Protein AF-A0A954HNU4-F1 (afdb_monomer_lite)

Structure (mmCIF, N/CA/C/O backbone):
data_AF-A0A954HNU4-F1
#
_entry.id   AF-A0A954HNU4-F1
#
loop_
_atom_site.group_PDB
_atom_site.id
_atom_site.type_symbol
_atom_site.label_atom_id
_atom_site.label_alt_id
_atom_site.label_comp_id
_atom_site.label_asym_id
_atom_site.label_entity_id
_atom_site.label_seq_id
_atom_site.pdbx_PDB_ins_code
_atom_site.Cartn_x
_atom_site.Cartn_y
_atom_site.Cartn_z
_atom_site.occupancy
_atom_site.B_iso_or_equiv
_atom_site.auth_seq_id
_atom_site.auth_comp_id
_atom_site.auth_asym_id
_atom_site.auth_atom_id
_atom_site.pdbx_PDB_model_num
ATOM 1 N N . LEU A 1 1 ? -5.594 -6.815 7.284 1.00 45.50 1 LEU A N 1
ATOM 2 C CA . LEU A 1 1 ? -6.817 -6.068 6.927 1.00 45.50 1 LEU A CA 1
ATOM 3 C C . LEU A 1 1 ? -6.499 -5.261 5.668 1.00 45.50 1 LEU A C 1
ATOM 5 O O . LEU A 1 1 ? -5.674 -4.364 5.754 1.00 45.50 1 LEU A O 1
ATOM 9 N N . CYS A 1 2 ? -7.002 -5.641 4.490 1.00 46.31 2 CYS A N 1
ATOM 10 C CA . CYS A 1 2 ? -6.847 -4.802 3.296 1.00 46.31 2 CYS A CA 1
ATOM 11 C C . CYS A 1 2 ? -7.990 -3.794 3.297 1.00 46.31 2 CYS A C 1
ATOM 13 O O . CYS A 1 2 ? -9.146 -4.206 3.319 1.00 46.31 2 CYS A O 1
ATOM 15 N N . VAL A 1 3 ? -7.659 -2.504 3.319 1.00 55.38 3 VAL A N 1
ATOM 16 C CA . VAL A 1 3 ? -8.623 -1.433 3.060 1.00 55.38 3 VAL A CA 1
ATOM 17 C C . VAL A 1 3 ? -9.237 -1.706 1.688 1.00 55.38 3 VAL A C 1
ATOM 19 O O . VAL A 1 3 ? -8.500 -1.900 0.718 1.00 55.38 3 VAL A O 1
ATOM 22 N N . LEU A 1 4 ? -10.567 -1.800 1.620 1.00 55.31 4 LEU A N 1
ATOM 23 C CA . LEU A 1 4 ? -11.262 -1.826 0.341 1.00 55.31 4 LEU A CA 1
ATOM 24 C C . LEU A 1 4 ? -11.045 -0.450 -0.289 1.00 55.31 4 LEU A C 1
ATOM 26 O O . LEU A 1 4 ? -11.489 0.561 0.250 1.00 55.31 4 LEU A O 1
ATOM 30 N N . TYR A 1 5 ? -10.305 -0.400 -1.389 1.00 60.56 5 TYR A N 1
ATOM 31 C CA . TYR A 1 5 ? -10.351 0.769 -2.249 1.00 60.56 5 TYR A CA 1
ATOM 32 C C . TYR A 1 5 ? -11.731 0.777 -2.904 1.00 60.56 5 TYR A C 1
ATOM 34 O O . TYR A 1 5 ? -12.042 -0.162 -3.637 1.00 60.56 5 TYR A O 1
ATOM 42 N N . ASP A 1 6 ? -12.520 1.819 -2.653 1.00 63.81 6 ASP A N 1
ATOM 43 C CA . ASP A 1 6 ? -13.708 2.142 -3.445 1.00 63.81 6 ASP A CA 1
ATOM 44 C C . ASP A 1 6 ? -13.314 3.204 -4.476 1.00 63.81 6 ASP A C 1
ATOM 46 O O . ASP A 1 6 ? -13.440 4.408 -4.222 1.00 63.81 6 ASP A O 1
ATOM 50 N N . PRO A 1 7 ? -12.744 2.802 -5.629 1.00 70.44 7 PRO A N 1
ATOM 51 C CA . PRO A 1 7 ? -12.503 3.751 -6.695 1.00 70.44 7 PRO A CA 1
ATOM 52 C C . PRO A 1 7 ? -13.847 4.306 -7.186 1.00 70.44 7 PRO A C 1
ATOM 54 O O . PRO A 1 7 ? -14.847 3.582 -7.204 1.00 70.44 7 PRO A O 1
ATOM 57 N N . PRO A 1 8 ? -13.890 5.570 -7.634 1.00 69.06 8 PRO A N 1
ATOM 58 C CA . PRO A 1 8 ? -15.087 6.113 -8.254 1.00 69.06 8 PRO A CA 1
ATOM 59 C C . PRO A 1 8 ? -15.480 5.237 -9.450 1.00 69.06 8 PRO A C 1
ATOM 61 O O . PRO A 1 8 ? -14.701 5.050 -10.380 1.00 69.06 8 PRO A O 1
ATOM 64 N N . THR A 1 9 ? -16.687 4.678 -9.423 1.00 71.88 9 THR A N 1
ATOM 65 C CA . THR A 1 9 ? -17.219 3.813 -10.492 1.00 71.88 9 THR A CA 1
ATOM 66 C C . THR A 1 9 ? -17.978 4.600 -11.563 1.00 71.88 9 THR A C 1
ATOM 68 O O . THR A 1 9 ? -18.257 4.082 -12.643 1.00 71.88 9 THR A O 1
ATOM 71 N N . HIS A 1 10 ? -18.275 5.874 -11.297 1.00 79.00 10 HIS A N 1
ATOM 72 C CA . HIS A 1 10 ? -18.956 6.790 -12.208 1.00 79.00 10 HIS A CA 1
ATOM 73 C C . HIS A 1 10 ? -17.990 7.871 -12.714 1.00 79.00 10 HIS A C 1
ATOM 75 O O . HIS A 1 10 ? -17.096 8.302 -11.993 1.00 79.00 10 HIS A O 1
ATOM 81 N N . GLY A 1 11 ? -18.159 8.314 -13.964 1.00 83.19 11 GLY A N 1
ATOM 82 C CA . GLY A 1 11 ? -17.330 9.376 -14.559 1.00 83.19 11 GLY A CA 1
ATOM 83 C C . GLY A 1 11 ? -15.929 8.945 -15.022 1.00 83.19 11 GLY A C 1
ATOM 84 O O . GLY A 1 11 ? -15.161 9.773 -15.498 1.00 83.19 11 GLY A O 1
ATOM 85 N N . ILE A 1 12 ? -15.599 7.652 -14.950 1.00 86.12 12 ILE A N 1
ATOM 86 C CA . ILE A 1 12 ? -14.273 7.108 -15.300 1.00 86.12 12 ILE A CA 1
ATOM 87 C C . ILE A 1 12 ? -14.100 6.722 -16.776 1.00 86.12 12 ILE A C 1
ATOM 89 O O . ILE A 1 12 ? -13.077 6.160 -17.155 1.00 86.12 12 ILE A O 1
ATOM 93 N N . ALA A 1 13 ? -15.078 7.001 -17.639 1.00 86.88 13 ALA A N 1
ATOM 94 C CA . ALA A 1 13 ? -15.014 6.592 -19.045 1.00 86.88 13 ALA A CA 1
ATOM 95 C C . ALA A 1 13 ? -13.784 7.174 -19.773 1.00 86.88 13 ALA A C 1
ATOM 97 O O . ALA A 1 13 ? -13.145 6.478 -20.560 1.00 86.88 13 ALA A O 1
ATOM 98 N N . GLY A 1 14 ? -13.419 8.426 -19.470 1.00 89.81 14 GLY A N 1
ATOM 99 C CA . GLY A 1 14 ? -12.254 9.085 -20.067 1.00 89.81 14 GLY A CA 1
ATOM 100 C C . GLY A 1 14 ? -10.928 8.442 -19.657 1.00 89.81 14 GLY A C 1
ATOM 101 O O . GLY A 1 14 ? -10.108 8.123 -20.516 1.00 89.81 14 GLY A O 1
ATOM 102 N N . SER A 1 15 ? -10.730 8.188 -18.359 1.00 87.31 15 SER A N 1
ATOM 103 C CA . SER A 1 15 ? -9.527 7.506 -17.868 1.00 87.31 15 SER A CA 1
ATOM 104 C C . SER A 1 15 ? -9.450 6.071 -18.388 1.00 87.31 15 SER A C 1
ATOM 106 O O . SER A 1 15 ? -8.391 5.655 -18.851 1.00 87.31 15 SER A O 1
ATOM 108 N N . ALA A 1 16 ? -10.575 5.351 -18.422 1.00 87.50 16 ALA A N 1
ATOM 109 C CA . ALA A 1 16 ? -10.649 4.009 -18.991 1.00 87.50 16 ALA A CA 1
ATOM 110 C C . ALA A 1 16 ? -10.260 3.984 -20.480 1.00 87.50 16 ALA A C 1
ATOM 112 O O . ALA A 1 16 ? -9.493 3.116 -20.897 1.00 87.50 16 ALA A O 1
ATOM 113 N N . ALA A 1 17 ? -10.726 4.952 -21.277 1.00 91.44 17 ALA A N 1
ATOM 114 C CA . ALA A 1 17 ? -10.360 5.062 -22.687 1.00 91.44 17 ALA A CA 1
ATOM 115 C C . ALA A 1 17 ? -8.856 5.328 -22.873 1.00 91.44 17 ALA A C 1
ATOM 117 O O . ALA A 1 17 ? -8.210 4.658 -23.679 1.00 91.44 17 ALA A O 1
ATOM 118 N N . ILE A 1 18 ? -8.277 6.248 -22.092 1.00 93.62 18 ILE A N 1
ATOM 119 C CA . ILE A 1 18 ? -6.834 6.539 -22.119 1.00 93.62 18 ILE A CA 1
ATOM 120 C C . ILE A 1 18 ? -6.025 5.291 -21.753 1.00 93.62 18 ILE A C 1
ATOM 122 O O . ILE A 1 18 ? -5.070 4.949 -22.451 1.00 93.62 18 ILE A O 1
ATOM 126 N N . SER A 1 19 ? -6.418 4.576 -20.696 1.00 88.94 19 SER A N 1
ATOM 127 C CA . SER A 1 19 ? -5.761 3.331 -20.292 1.00 88.94 19 SER A CA 1
ATOM 128 C C . SER A 1 19 ? -5.855 2.256 -21.375 1.00 88.94 19 SER A C 1
ATOM 130 O O . SER A 1 19 ? -4.860 1.586 -21.646 1.00 88.94 19 SER A O 1
ATOM 132 N N . MET A 1 20 ? -7.010 2.116 -22.032 1.00 91.62 20 MET A N 1
ATOM 133 C CA . MET A 1 20 ? -7.197 1.172 -23.135 1.00 91.62 20 MET A CA 1
ATOM 134 C C . MET A 1 20 ? -6.257 1.488 -24.303 1.00 91.62 20 MET A C 1
ATOM 136 O O . MET A 1 20 ? -5.560 0.602 -24.795 1.00 91.62 20 MET A O 1
ATOM 140 N N . ILE A 1 21 ? -6.177 2.760 -24.706 1.00 93.69 21 ILE A N 1
ATOM 141 C CA . ILE A 1 21 ? -5.256 3.217 -25.756 1.00 93.69 21 ILE A CA 1
ATOM 142 C C . ILE A 1 21 ? -3.804 2.935 -25.349 1.00 93.69 21 ILE A C 1
ATOM 144 O O . ILE A 1 21 ? -3.033 2.413 -26.153 1.00 93.69 21 ILE A O 1
ATOM 148 N N . GLY A 1 22 ? -3.438 3.214 -24.095 1.00 92.25 22 GLY A N 1
ATOM 149 C CA . GLY A 1 22 ? -2.112 2.916 -23.554 1.00 92.25 22 GLY A CA 1
ATOM 150 C C . GLY A 1 22 ? -1.746 1.433 -23.667 1.00 92.25 22 GLY A C 1
ATOM 151 O O . GLY A 1 22 ? -0.677 1.103 -24.178 1.00 92.25 22 GLY A O 1
ATOM 152 N N . TRP A 1 23 ? -2.650 0.531 -23.276 1.00 90.31 23 TRP A N 1
ATOM 153 C CA . TRP A 1 23 ? -2.438 -0.916 -23.395 1.00 90.31 23 TRP A CA 1
ATOM 154 C C . TRP A 1 23 ? -2.333 -1.391 -24.845 1.00 90.31 23 TRP A C 1
ATOM 156 O O . TRP A 1 23 ? -1.488 -2.235 -25.148 1.00 90.31 23 TRP A O 1
ATOM 166 N N . VAL A 1 24 ? -3.126 -0.822 -25.756 1.00 91.81 24 VAL A N 1
ATOM 167 C CA . VAL A 1 24 ? -3.018 -1.109 -27.195 1.00 91.81 24 VAL A CA 1
ATOM 168 C C . VAL A 1 24 ? -1.651 -0.674 -27.730 1.00 91.81 24 VAL A C 1
ATOM 170 O O . VAL A 1 24 ? -1.000 -1.444 -28.437 1.00 91.81 24 VAL A O 1
ATOM 173 N N . LEU A 1 25 ? -1.168 0.514 -27.357 1.00 91.62 25 LEU A N 1
ATOM 174 C CA . LEU A 1 25 ? 0.158 1.000 -27.751 1.00 91.62 25 LEU A CA 1
ATOM 175 C C . LEU A 1 25 ? 1.283 0.104 -27.216 1.00 91.62 25 LEU A C 1
ATOM 177 O O . LEU A 1 25 ? 2.197 -0.235 -27.970 1.00 91.62 25 LEU A O 1
ATOM 181 N N . VAL A 1 26 ? 1.197 -0.327 -25.953 1.00 87.25 26 VAL A N 1
ATOM 182 C CA . VAL A 1 26 ? 2.141 -1.290 -25.358 1.00 87.25 26 VAL A CA 1
ATOM 183 C C . VAL A 1 26 ? 2.117 -2.611 -26.129 1.00 87.2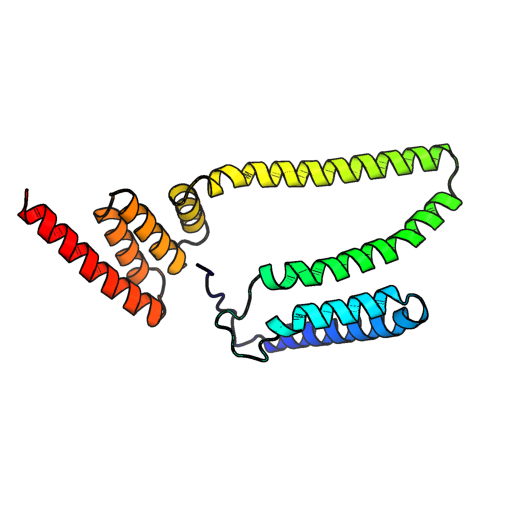5 26 VAL A C 1
ATOM 185 O O . VAL A 1 26 ? 3.175 -3.119 -26.495 1.00 87.25 26 VAL A O 1
ATOM 188 N N . GLY A 1 27 ? 0.931 -3.130 -26.459 1.00 86.75 27 GLY A N 1
ATOM 189 C CA . GLY A 1 27 ? 0.776 -4.344 -27.261 1.00 86.75 27 GLY A CA 1
ATOM 190 C C . GLY A 1 27 ? 1.409 -4.226 -28.651 1.00 86.75 27 GLY A C 1
ATOM 191 O O . GLY A 1 27 ? 2.165 -5.107 -29.064 1.00 86.75 27 GLY A O 1
ATOM 192 N N . ILE A 1 28 ? 1.177 -3.110 -29.352 1.00 88.44 28 ILE A N 1
ATOM 193 C CA . ILE A 1 28 ? 1.784 -2.825 -30.663 1.00 88.44 28 ILE A CA 1
ATOM 194 C C . ILE A 1 28 ? 3.312 -2.743 -30.551 1.00 88.44 28 ILE A C 1
ATOM 196 O O . ILE A 1 28 ? 4.023 -3.282 -31.405 1.00 88.44 28 ILE A O 1
ATOM 200 N N . LEU A 1 29 ? 3.833 -2.086 -29.511 1.00 86.00 29 LEU A N 1
ATOM 201 C CA . LEU A 1 29 ? 5.271 -1.964 -29.282 1.00 86.00 29 LEU A CA 1
ATOM 202 C C . LEU A 1 29 ? 5.905 -3.334 -29.013 1.00 86.00 29 LEU A C 1
ATOM 204 O O . LEU A 1 29 ? 6.892 -3.685 -29.662 1.00 86.00 29 LEU A O 1
ATOM 208 N N . CYS A 1 30 ? 5.302 -4.140 -28.137 1.00 85.12 30 CYS A N 1
ATOM 209 C CA . CYS A 1 30 ? 5.730 -5.512 -27.873 1.00 85.12 30 CYS A CA 1
ATOM 210 C C . CYS A 1 30 ? 5.717 -6.364 -29.149 1.00 85.12 30 CYS A C 1
ATOM 212 O O . CYS A 1 30 ? 6.692 -7.064 -29.421 1.00 85.12 30 CYS A O 1
ATOM 214 N N . TRP A 1 31 ? 4.669 -6.258 -29.973 1.00 84.50 31 TRP A N 1
ATOM 215 C CA . TRP A 1 31 ? 4.566 -6.979 -31.245 1.00 84.50 31 TRP A CA 1
ATOM 216 C C . TRP A 1 31 ? 5.660 -6.574 -32.240 1.00 84.50 31 TRP A C 1
ATOM 218 O O . TRP A 1 31 ? 6.313 -7.429 -32.840 1.00 84.50 31 TRP A O 1
ATOM 228 N N . ARG A 1 32 ? 5.921 -5.269 -32.387 1.00 86.19 32 ARG A N 1
ATOM 229 C CA . ARG A 1 32 ? 7.003 -4.763 -33.247 1.00 86.19 32 ARG A CA 1
ATOM 230 C C . ARG A 1 32 ? 8.382 -5.205 -32.760 1.00 86.19 32 ARG A C 1
ATOM 232 O O . ARG A 1 32 ? 9.242 -5.537 -33.574 1.00 86.19 32 ARG A O 1
ATOM 239 N N . MET A 1 33 ? 8.598 -5.221 -31.446 1.00 81.44 33 MET A N 1
ATOM 240 C CA . MET A 1 33 ? 9.876 -5.603 -30.844 1.00 81.44 33 MET A CA 1
ATOM 241 C C . MET A 1 33 ? 10.093 -7.117 -30.784 1.00 81.44 33 MET A C 1
ATOM 243 O O . MET A 1 33 ? 11.245 -7.545 -30.732 1.00 81.44 33 MET A O 1
ATOM 247 N N . HIS A 1 34 ? 9.034 -7.929 -30.869 1.00 81.38 34 HIS A N 1
ATOM 248 C CA . HIS A 1 34 ? 9.115 -9.390 -30.796 1.00 81.38 34 HIS A CA 1
ATOM 249 C C . HIS A 1 34 ? 10.097 -9.986 -31.816 1.00 81.38 34 HIS A C 1
ATOM 251 O O . HIS A 1 34 ? 10.876 -10.875 -31.483 1.00 81.38 34 HIS A O 1
ATOM 257 N N . ARG A 1 35 ? 10.129 -9.445 -33.042 1.00 76.62 35 ARG A N 1
ATOM 258 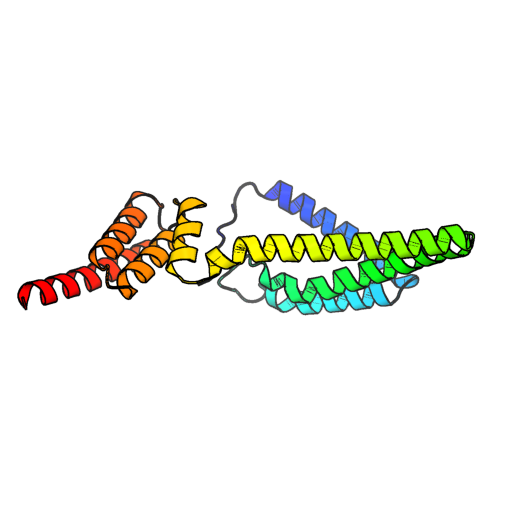C CA . ARG A 1 35 ? 11.045 -9.903 -34.103 1.00 76.62 35 ARG A CA 1
ATOM 259 C C . ARG A 1 35 ? 12.515 -9.579 -33.827 1.00 76.62 35 ARG A C 1
ATOM 261 O O . ARG A 1 35 ? 13.382 -10.255 -34.365 1.00 76.62 35 ARG A O 1
ATOM 268 N N . ARG A 1 36 ? 12.800 -8.538 -33.038 1.00 75.69 36 ARG A N 1
ATOM 269 C CA . ARG A 1 36 ? 14.170 -8.096 -32.724 1.00 75.69 36 ARG A CA 1
ATOM 270 C C . ARG A 1 36 ? 14.685 -8.638 -31.401 1.00 75.69 36 ARG A C 1
ATOM 272 O O . ARG A 1 36 ? 15.892 -8.780 -31.247 1.00 75.69 36 ARG A O 1
ATOM 279 N N . ASN A 1 37 ? 13.798 -8.899 -30.445 1.00 79.12 37 ASN A N 1
ATOM 280 C CA . ASN A 1 37 ? 14.187 -9.366 -29.127 1.00 79.12 37 ASN A CA 1
ATOM 281 C C . ASN A 1 37 ? 13.158 -10.372 -28.573 1.00 79.12 37 ASN A C 1
ATOM 283 O O . ASN A 1 37 ? 12.095 -9.954 -28.098 1.00 79.12 37 ASN A O 1
ATOM 287 N N . PRO A 1 38 ? 13.464 -11.685 -28.582 1.00 82.06 38 PRO A N 1
ATOM 288 C CA . PRO A 1 38 ? 12.552 -12.712 -28.077 1.00 82.06 38 PRO A CA 1
ATOM 289 C C . PRO A 1 38 ? 12.271 -12.572 -26.570 1.00 82.06 38 PRO A C 1
ATOM 291 O O . PRO A 1 38 ? 11.258 -13.081 -26.083 1.00 82.06 38 PRO A O 1
ATOM 294 N N . LEU A 1 39 ? 13.107 -11.830 -25.830 1.00 84.25 39 LEU A N 1
ATOM 295 C CA . LEU A 1 39 ? 12.868 -11.535 -24.416 1.00 84.25 39 LEU A CA 1
ATOM 296 C C . LEU A 1 39 ? 11.609 -10.690 -24.207 1.00 84.25 39 LEU A C 1
ATOM 298 O O . LEU A 1 39 ? 10.908 -10.903 -23.226 1.00 84.25 39 LEU A O 1
ATOM 302 N N . VAL A 1 40 ? 11.285 -9.767 -25.122 1.00 85.38 40 VAL A N 1
ATOM 303 C CA . VAL A 1 40 ? 10.121 -8.871 -24.973 1.00 85.38 40 VAL A CA 1
ATOM 304 C C . VAL A 1 40 ? 8.815 -9.654 -25.063 1.00 85.38 40 VAL A C 1
ATOM 306 O O . VAL A 1 40 ? 7.908 -9.445 -24.263 1.00 85.38 40 VAL A O 1
ATOM 309 N N . SER A 1 41 ? 8.728 -10.596 -25.999 1.00 84.56 41 SER A N 1
ATOM 310 C CA . SER A 1 41 ? 7.571 -11.488 -26.115 1.00 84.56 41 SER A CA 1
ATOM 311 C C . SER A 1 41 ? 7.448 -12.453 -24.954 1.00 84.56 41 SER A C 1
ATOM 313 O O . SER A 1 41 ? 6.345 -12.668 -24.464 1.00 84.56 41 SER A O 1
ATOM 315 N N . TRP A 1 42 ? 8.570 -13.026 -24.512 1.00 89.00 42 TRP A N 1
ATOM 316 C CA . TRP A 1 42 ? 8.566 -13.944 -23.382 1.00 89.00 42 TRP A CA 1
ATOM 317 C C . TRP A 1 42 ? 8.132 -13.215 -22.107 1.00 89.00 42 TRP A C 1
ATOM 319 O O . TRP A 1 42 ? 7.211 -13.658 -21.429 1.00 89.00 42 TRP A O 1
ATOM 329 N N . ALA A 1 43 ? 8.706 -12.039 -21.843 1.00 89.50 43 ALA A N 1
ATOM 330 C CA . ALA A 1 43 ? 8.329 -11.202 -20.714 1.00 89.50 43 ALA A CA 1
ATOM 331 C C . ALA A 1 43 ? 6.870 -10.738 -20.797 1.00 89.50 43 ALA A C 1
ATOM 333 O O . ALA A 1 43 ? 6.191 -10.746 -19.780 1.00 89.50 43 ALA A O 1
ATOM 334 N N . GLY A 1 44 ? 6.364 -10.389 -21.985 1.00 88.31 44 GLY A N 1
ATOM 335 C CA . GLY A 1 44 ? 4.954 -10.043 -22.180 1.00 88.31 44 GLY A CA 1
ATOM 336 C C . GLY A 1 44 ? 4.008 -11.212 -21.888 1.00 88.31 44 GLY A C 1
ATOM 337 O O . GLY A 1 44 ? 3.012 -11.039 -21.189 1.00 88.31 44 GLY A O 1
ATOM 338 N N . ALA A 1 45 ? 4.338 -12.418 -22.360 1.00 89.31 45 ALA A N 1
ATOM 339 C CA . ALA A 1 45 ? 3.549 -13.619 -22.090 1.00 89.31 45 ALA A CA 1
ATOM 340 C C . ALA A 1 45 ? 3.552 -13.980 -20.596 1.00 89.31 45 ALA A C 1
ATOM 342 O O . ALA A 1 45 ? 2.495 -14.233 -20.021 1.00 89.31 45 ALA A O 1
ATOM 343 N N . VAL A 1 46 ? 4.723 -13.947 -19.949 1.00 91.25 46 VAL A N 1
ATOM 344 C CA . VAL A 1 46 ? 4.851 -14.203 -18.506 1.00 91.25 46 VAL A CA 1
ATOM 345 C C . VAL A 1 46 ? 4.147 -13.118 -17.691 1.00 91.25 46 VAL A C 1
ATOM 347 O O . VAL A 1 46 ? 3.468 -13.439 -16.723 1.00 91.25 46 VAL A O 1
ATOM 350 N N . PHE A 1 47 ? 4.234 -11.850 -18.103 1.00 91.25 47 PHE A N 1
ATOM 351 C CA . PHE A 1 47 ? 3.518 -10.744 -17.470 1.00 91.25 47 PHE A CA 1
ATOM 352 C C . PHE A 1 47 ? 2.006 -10.993 -17.473 1.00 91.25 47 PHE A C 1
ATOM 354 O O . PHE A 1 47 ? 1.378 -10.929 -16.420 1.00 91.25 47 PHE A O 1
ATOM 361 N N . LEU A 1 48 ? 1.428 -11.340 -18.629 1.00 90.12 48 LEU A N 1
ATOM 362 C CA . LEU A 1 48 ? 0.000 -11.652 -18.737 1.00 90.12 48 LEU A CA 1
ATOM 363 C C . LEU A 1 48 ? -0.382 -12.894 -17.927 1.00 90.12 48 LEU A C 1
ATOM 365 O O . LEU A 1 48 ? -1.424 -12.892 -17.278 1.00 90.12 48 LEU A O 1
ATOM 369 N N . LEU A 1 49 ? 0.468 -13.924 -17.910 1.00 91.19 49 LEU A N 1
ATOM 370 C CA . LEU A 1 49 ? 0.257 -15.129 -17.106 1.00 91.19 49 LEU A CA 1
ATOM 371 C C . LEU A 1 49 ? 0.240 -14.815 -15.604 1.00 91.19 49 LEU A C 1
ATOM 373 O O . LEU A 1 49 ? -0.627 -15.310 -14.890 1.00 91.19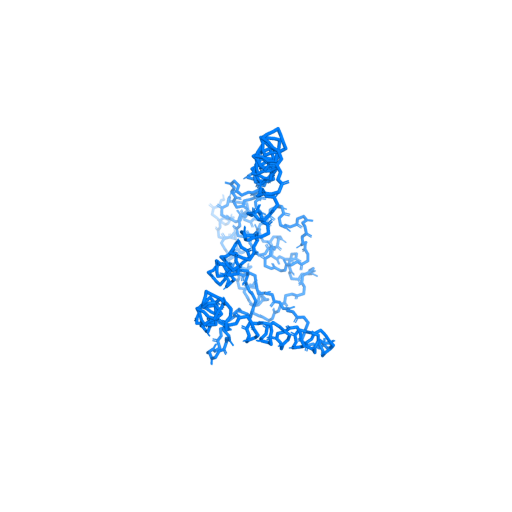 49 LEU A O 1
ATOM 377 N N . LEU A 1 50 ? 1.157 -13.972 -15.121 1.00 90.81 50 LEU A N 1
ATOM 378 C CA . LEU A 1 50 ? 1.215 -13.556 -13.715 1.00 90.81 50 LEU A CA 1
ATOM 379 C C . LEU A 1 50 ? 0.050 -12.641 -13.323 1.00 90.81 50 LEU A C 1
ATOM 381 O O . LEU A 1 50 ? -0.373 -12.652 -12.169 1.00 90.81 50 LEU A O 1
ATOM 385 N N . LEU A 1 51 ? -0.472 -11.860 -14.269 1.00 89.00 51 LEU A N 1
ATOM 386 C CA . LEU A 1 51 ? -1.603 -10.961 -14.039 1.00 89.00 51 LEU A CA 1
ATOM 387 C C . LEU A 1 51 ? -2.948 -11.693 -14.142 1.00 89.00 51 LEU A C 1
ATOM 389 O O . LEU A 1 51 ? -3.914 -11.283 -13.503 1.00 89.00 51 LEU A O 1
ATOM 393 N N . PHE A 1 52 ? -3.004 -12.807 -14.880 1.00 88.56 52 PHE A N 1
ATOM 394 C CA . PHE A 1 52 ? -4.221 -13.579 -15.139 1.00 88.56 52 PHE A CA 1
ATOM 395 C C . PHE A 1 52 ? -5.063 -13.890 -13.886 1.00 88.56 52 PHE A C 1
ATOM 397 O O . PHE A 1 52 ? -6.263 -13.605 -13.918 1.00 88.56 52 PHE A O 1
ATOM 404 N N . PRO A 1 53 ? -4.496 -14.374 -12.759 1.00 82.38 53 PRO A N 1
ATOM 405 C CA . PRO A 1 53 ? -5.277 -14.649 -11.549 1.00 82.38 53 PRO A CA 1
ATOM 406 C C . PRO A 1 53 ? -5.949 -13.405 -10.956 1.00 82.38 53 PRO A C 1
ATOM 408 O O . PRO A 1 53 ? -6.960 -13.517 -10.269 1.00 82.38 53 PRO A O 1
ATOM 411 N N . VAL A 1 54 ? -5.389 -12.222 -11.215 1.00 84.56 54 VAL A N 1
ATOM 412 C CA . VAL A 1 54 ? -5.827 -10.946 -10.640 1.00 84.56 54 VAL A CA 1
ATOM 413 C C . VAL A 1 54 ? -6.715 -10.140 -11.598 1.00 84.56 54 VAL A C 1
ATOM 415 O O . VAL A 1 54 ? -7.308 -9.136 -11.213 1.00 84.56 54 VAL A O 1
ATOM 418 N N . LEU A 1 55 ? -6.906 -10.597 -12.838 1.00 82.31 55 LEU A N 1
ATOM 419 C CA . LEU A 1 55 ? -7.815 -9.960 -13.801 1.00 82.31 55 LEU A CA 1
ATOM 420 C C . LEU A 1 55 ? -9.305 -10.074 -13.421 1.00 82.31 55 LEU A C 1
ATOM 422 O O . LEU A 1 55 ? -10.164 -9.661 -14.193 1.00 82.31 55 LEU A O 1
ATOM 426 N N . ASN A 1 56 ? -9.626 -10.603 -12.234 1.00 79.12 56 ASN A N 1
ATOM 427 C CA . ASN A 1 56 ? -10.990 -10.772 -11.730 1.00 79.12 56 ASN A CA 1
ATOM 428 C C . ASN A 1 56 ? -11.883 -11.654 -12.630 1.00 79.12 56 ASN A C 1
ATOM 430 O O . ASN A 1 56 ? -13.103 -11.501 -12.634 1.00 79.12 56 ASN A O 1
ATOM 434 N N . PHE A 1 57 ? -11.302 -12.630 -13.347 1.00 78.69 57 PHE A N 1
ATOM 435 C CA . PHE A 1 57 ? -12.082 -13.692 -14.010 1.00 78.69 57 PHE A CA 1
ATOM 436 C C . PHE A 1 57 ? -12.963 -14.457 -13.011 1.00 78.69 57 PHE A C 1
ATOM 438 O O . PHE A 1 57 ? -14.081 -14.856 -13.330 1.00 78.69 57 PHE A O 1
ATOM 445 N N . PHE A 1 58 ? -12.476 -14.598 -11.778 1.00 79.62 58 PHE A N 1
ATOM 446 C CA . PHE A 1 58 ? -13.266 -14.977 -10.614 1.00 79.62 58 PHE A CA 1
ATOM 447 C C . PHE A 1 58 ? -13.477 -13.737 -9.747 1.00 79.62 58 PHE A C 1
ATOM 449 O O . PHE A 1 58 ? -12.565 -12.923 -9.612 1.00 79.62 58 PHE A O 1
ATOM 456 N N . ARG A 1 59 ? -14.665 -13.579 -9.148 1.00 70.56 59 ARG A N 1
ATOM 457 C CA . ARG A 1 59 ? -14.949 -12.432 -8.273 1.00 70.56 59 ARG A CA 1
ATOM 458 C C . ARG A 1 59 ? -14.032 -12.460 -7.049 1.00 70.56 59 ARG A C 1
ATOM 460 O O . ARG A 1 59 ? -14.182 -13.325 -6.189 1.00 70.56 59 ARG A O 1
ATOM 467 N N . ILE A 1 60 ? -13.118 -11.496 -6.967 1.00 73.00 60 ILE A N 1
ATOM 468 C CA . ILE A 1 60 ? -12.277 -11.251 -5.794 1.00 73.00 60 ILE A CA 1
ATOM 469 C C . ILE A 1 60 ? -12.926 -10.131 -4.974 1.00 73.00 60 ILE A C 1
ATOM 471 O O . ILE A 1 60 ? -13.547 -9.221 -5.516 1.00 73.00 60 ILE A O 1
ATOM 475 N N . THR A 1 61 ? -12.787 -10.181 -3.651 1.00 68.62 61 THR A N 1
ATOM 476 C CA . THR A 1 61 ? -13.345 -9.166 -2.741 1.00 68.62 61 THR A CA 1
ATOM 477 C C . THR A 1 61 ? -12.642 -7.812 -2.828 1.00 68.62 61 THR A C 1
ATOM 479 O O . THR A 1 61 ? -13.199 -6.817 -2.389 1.00 68.62 61 THR A O 1
ATOM 482 N N . THR A 1 62 ? -11.425 -7.749 -3.378 1.00 70.12 62 THR A N 1
ATOM 483 C CA . THR A 1 62 ? -10.620 -6.521 -3.462 1.00 70.12 62 THR A CA 1
ATOM 484 C C . THR A 1 62 ? -10.234 -6.245 -4.908 1.00 70.12 62 THR A C 1
ATOM 486 O O . THR A 1 62 ? -9.424 -6.970 -5.485 1.00 70.12 62 THR A O 1
ATOM 489 N N . LEU A 1 63 ? -10.819 -5.186 -5.474 1.00 66.12 63 LEU A N 1
ATOM 490 C CA . LEU A 1 63 ? -10.637 -4.796 -6.875 1.00 66.12 63 LEU A CA 1
ATOM 491 C C . LEU A 1 63 ? -9.221 -4.292 -7.167 1.00 66.12 63 LEU A C 1
ATOM 493 O O . LEU A 1 63 ? -8.658 -4.611 -8.210 1.00 66.12 63 LEU A O 1
ATOM 497 N N . MET A 1 64 ? -8.639 -3.525 -6.243 1.00 70.50 64 MET A N 1
ATOM 498 C CA . MET A 1 64 ? -7.336 -2.888 -6.420 1.00 70.50 64 MET A CA 1
ATOM 499 C C . MET A 1 64 ? -6.433 -3.163 -5.223 1.00 70.50 64 MET A C 1
ATOM 501 O O . MET A 1 64 ? -6.848 -3.027 -4.071 1.00 70.50 64 MET A O 1
ATOM 505 N N . ASN A 1 65 ? -5.201 -3.588 -5.501 1.00 75.38 65 ASN A N 1
ATOM 506 C CA . ASN A 1 65 ? -4.177 -3.792 -4.487 1.00 75.38 65 ASN A CA 1
ATOM 507 C C . ASN A 1 65 ? -2.784 -3.781 -5.124 1.00 75.38 65 ASN A C 1
ATOM 509 O O . ASN A 1 65 ? -2.539 -4.519 -6.079 1.00 75.38 65 ASN A O 1
ATOM 513 N N . ASP A 1 66 ? -1.860 -3.016 -4.551 1.00 80.06 66 ASP A N 1
ATOM 514 C CA . ASP A 1 66 ? -0.504 -2.857 -5.088 1.00 80.06 66 ASP A CA 1
ATOM 515 C C . ASP A 1 66 ? 0.256 -4.190 -5.158 1.00 80.06 66 ASP A C 1
ATOM 517 O O . ASP A 1 66 ? 1.031 -4.430 -6.086 1.00 80.06 66 ASP A O 1
ATOM 521 N N . ARG A 1 67 ? -0.034 -5.120 -4.235 1.00 82.50 67 ARG A N 1
ATOM 522 C CA . ARG A 1 67 ? 0.616 -6.444 -4.183 1.00 82.50 67 ARG A CA 1
ATOM 523 C C . ARG A 1 67 ? 0.403 -7.296 -5.431 1.00 82.50 67 ARG A C 1
ATOM 525 O O . ARG A 1 67 ? 1.171 -8.222 -5.677 1.00 82.50 67 ARG A O 1
ATOM 532 N N . TYR A 1 68 ? -0.631 -7.003 -6.213 1.00 84.56 68 TYR A N 1
ATOM 533 C CA . TYR A 1 68 ? -0.920 -7.727 -7.445 1.00 84.56 68 TYR A CA 1
ATOM 534 C C . TYR A 1 68 ? 0.104 -7.455 -8.547 1.00 84.56 68 TYR A C 1
ATOM 536 O O . TYR A 1 68 ? 0.299 -8.294 -9.422 1.00 84.56 68 TYR A O 1
ATOM 544 N N . LEU A 1 69 ? 0.797 -6.317 -8.481 1.00 87.06 69 LEU A N 1
ATOM 545 C CA . LEU A 1 69 ? 1.809 -5.932 -9.458 1.00 87.06 69 LEU A CA 1
ATOM 546 C C . LEU A 1 69 ? 3.225 -6.369 -9.069 1.00 87.06 69 LEU A C 1
ATOM 548 O O . LEU A 1 69 ? 4.115 -6.300 -9.909 1.00 87.06 69 LEU A O 1
ATOM 552 N N . TYR A 1 70 ? 3.455 -6.876 -7.854 1.00 88.75 70 TYR A N 1
ATOM 553 C CA . TYR A 1 70 ? 4.809 -7.205 -7.390 1.00 88.75 70 TYR A CA 1
ATOM 554 C C . TYR A 1 70 ? 5.516 -8.229 -8.287 1.00 88.75 70 TYR A C 1
ATOM 556 O O . TYR A 1 70 ? 6.662 -8.008 -8.674 1.00 88.75 70 TYR A O 1
ATOM 564 N N . LEU A 1 71 ? 4.831 -9.315 -8.665 1.00 8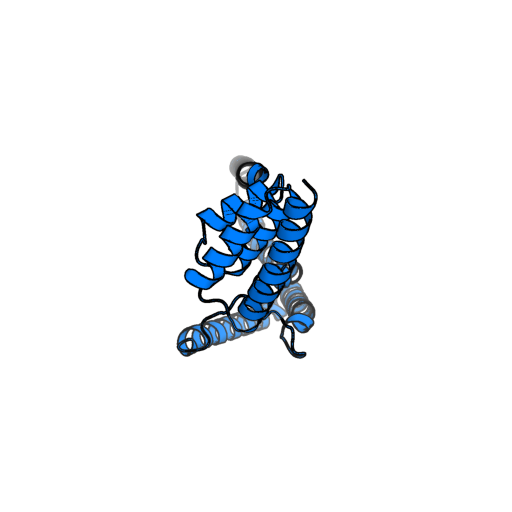9.06 71 LEU A N 1
ATOM 565 C CA . LEU A 1 71 ? 5.395 -10.326 -9.566 1.00 89.06 71 LEU A CA 1
ATOM 566 C C . LEU A 1 71 ? 5.431 -9.855 -11.033 1.00 89.06 71 LEU A C 1
ATOM 568 O O . LEU A 1 71 ? 6.505 -9.935 -11.633 1.00 89.06 71 LEU A O 1
ATOM 572 N N . PRO A 1 72 ? 4.340 -9.316 -11.623 1.00 89.44 72 PRO A N 1
ATOM 573 C CA . PRO A 1 72 ? 4.379 -8.797 -12.992 1.00 89.44 72 PRO A CA 1
ATOM 574 C C . PRO A 1 72 ? 5.461 -7.726 -13.227 1.00 89.44 72 PRO A C 1
ATOM 576 O O . PRO A 1 72 ? 6.099 -7.714 -14.281 1.00 89.44 72 PRO A O 1
ATOM 579 N N . CYS A 1 73 ? 5.734 -6.858 -12.247 1.00 89.81 73 CYS A N 1
ATOM 580 C CA . CYS A 1 73 ? 6.752 -5.811 -12.371 1.00 89.81 73 CYS A CA 1
ATOM 581 C C . CYS A 1 73 ? 8.169 -6.353 -12.620 1.00 89.81 73 CYS A C 1
ATOM 583 O O . CYS A 1 73 ? 8.971 -5.667 -13.251 1.00 89.81 73 CYS A O 1
ATOM 585 N N . ILE A 1 74 ? 8.484 -7.586 -12.206 1.00 89.88 74 ILE A N 1
ATOM 586 C CA . ILE A 1 74 ? 9.792 -8.205 -12.479 1.00 89.88 74 ILE A CA 1
ATOM 587 C C . ILE A 1 74 ? 10.029 -8.304 -13.993 1.00 89.88 74 ILE A C 1
ATOM 589 O O . ILE A 1 74 ? 11.107 -7.957 -14.478 1.00 89.88 74 ILE A O 1
ATOM 593 N N . CYS A 1 75 ? 9.010 -8.708 -14.757 1.00 89.81 75 CYS A N 1
ATOM 594 C CA . CYS A 1 75 ? 9.083 -8.790 -16.217 1.00 89.81 75 CYS A CA 1
ATOM 595 C C . CYS A 1 75 ? 9.292 -7.410 -16.850 1.00 89.81 75 CYS A C 1
ATOM 597 O O . CYS A 1 75 ? 10.098 -7.268 -17.770 1.00 89.81 75 CYS A O 1
ATOM 599 N N . PHE A 1 76 ? 8.606 -6.388 -16.332 1.00 87.62 76 PHE A N 1
ATOM 600 C CA . PHE A 1 76 ? 8.770 -5.008 -16.785 1.00 87.62 76 PHE A CA 1
ATOM 601 C C . PHE A 1 76 ? 10.211 -4.515 -16.581 1.00 87.62 76 PHE A C 1
ATOM 603 O O . PHE A 1 76 ? 10.839 -4.042 -17.530 1.00 87.62 76 PHE A O 1
ATOM 610 N N . PHE A 1 77 ? 10.772 -4.691 -15.381 1.00 88.81 77 PHE A N 1
ATOM 611 C CA . PHE A 1 77 ? 12.148 -4.282 -15.094 1.00 88.81 77 PHE A CA 1
ATOM 612 C C . PHE A 1 77 ? 13.181 -5.086 -15.889 1.00 88.81 77 PHE A C 1
ATOM 614 O O . PHE A 1 77 ? 14.169 -4.512 -16.345 1.00 88.81 77 PHE A O 1
ATOM 621 N N . ALA A 1 78 ? 12.944 -6.379 -16.129 1.00 86.94 78 ALA A N 1
ATOM 622 C CA . ALA A 1 78 ? 13.813 -7.202 -16.967 1.00 86.94 78 ALA A CA 1
ATOM 623 C C . ALA A 1 78 ? 13.868 -6.690 -18.418 1.00 86.94 78 ALA A C 1
ATOM 625 O O . ALA A 1 78 ? 14.952 -6.568 -18.994 1.00 86.94 78 ALA A O 1
ATOM 626 N N . VAL A 1 79 ? 12.716 -6.331 -19.001 1.00 86.62 79 VAL A N 1
ATOM 627 C CA . VAL A 1 79 ? 12.652 -5.737 -20.348 1.00 86.62 79 VAL A CA 1
ATOM 628 C C . VAL A 1 79 ? 13.304 -4.358 -20.374 1.00 86.62 79 VAL A C 1
ATOM 630 O O . VAL A 1 79 ? 14.085 -4.081 -21.285 1.00 86.62 79 VAL A O 1
ATOM 633 N N . ALA A 1 80 ? 13.038 -3.511 -19.377 1.00 86.75 80 ALA A N 1
ATOM 634 C CA . ALA A 1 80 ? 13.636 -2.182 -19.280 1.00 86.75 80 ALA A CA 1
ATOM 635 C C . ALA A 1 80 ? 15.171 -2.255 -19.191 1.00 86.75 80 ALA A C 1
ATOM 637 O O . ALA A 1 80 ? 15.867 -1.586 -19.954 1.00 86.75 80 ALA A O 1
ATOM 638 N N . ALA A 1 81 ? 15.708 -3.130 -18.336 1.00 84.56 81 ALA A N 1
ATOM 639 C CA . ALA A 1 81 ? 17.146 -3.357 -18.213 1.00 84.56 81 ALA A CA 1
ATOM 640 C C . ALA A 1 81 ? 17.753 -3.914 -19.513 1.00 84.56 81 ALA A C 1
ATOM 642 O O . ALA A 1 81 ? 18.797 -3.441 -19.971 1.00 84.56 81 ALA A O 1
ATOM 643 N N . GLY A 1 82 ? 17.078 -4.877 -20.151 1.00 83.25 82 GLY A N 1
ATOM 644 C CA . GLY A 1 82 ? 17.503 -5.451 -21.429 1.00 83.25 82 GLY A CA 1
ATOM 645 C C . GLY A 1 82 ? 17.502 -4.443 -22.583 1.00 83.25 82 GLY A C 1
ATOM 646 O O . GLY A 1 82 ? 18.394 -4.488 -23.428 1.00 83.25 82 GLY A O 1
ATOM 647 N N . GLY A 1 83 ? 16.540 -3.516 -22.607 1.00 80.94 83 GLY A N 1
ATOM 648 C CA . GLY A 1 83 ? 16.459 -2.432 -23.589 1.00 80.94 83 GLY A CA 1
ATOM 649 C C . GLY A 1 83 ? 17.486 -1.321 -23.362 1.00 80.94 83 GLY A C 1
ATOM 650 O O . GLY A 1 83 ? 17.981 -0.740 -24.326 1.00 80.94 83 GLY A O 1
ATOM 651 N N . LEU A 1 84 ? 17.858 -1.063 -22.106 1.00 81.81 84 LEU A N 1
ATOM 652 C CA . LEU A 1 84 ? 18.860 -0.055 -21.755 1.00 81.81 84 LEU A CA 1
ATOM 653 C C . LEU A 1 84 ? 20.296 -0.543 -22.013 1.00 81.81 84 LEU A C 1
ATOM 655 O O . LEU A 1 84 ? 21.159 0.247 -22.389 1.00 81.81 84 LEU A O 1
ATOM 659 N N . ARG A 1 85 ? 20.556 -1.852 -21.888 1.00 80.19 85 ARG A N 1
ATOM 660 C CA . ARG A 1 85 ? 21.876 -2.468 -22.118 1.00 80.19 85 ARG A CA 1
ATOM 661 C C . ARG A 1 85 ? 22.549 -2.081 -23.450 1.00 80.19 85 ARG A C 1
ATOM 663 O O . ARG A 1 85 ? 23.705 -1.671 -23.398 1.00 80.19 85 ARG A O 1
ATOM 670 N N . PRO A 1 86 ? 21.911 -2.193 -24.633 1.00 77.62 86 PRO A N 1
ATOM 671 C CA . PRO A 1 86 ? 22.557 -1.818 -25.892 1.00 77.62 86 PRO A CA 1
ATOM 672 C C . PRO A 1 86 ? 22.885 -0.321 -25.972 1.00 77.62 86 PRO A C 1
ATOM 674 O O . PRO A 1 86 ? 23.923 0.028 -26.524 1.00 77.62 86 PRO A O 1
ATOM 677 N N . LEU A 1 87 ? 22.061 0.553 -25.381 1.00 75.12 87 LEU A N 1
ATOM 678 C CA . LEU A 1 87 ? 22.341 1.994 -25.321 1.00 75.12 87 LEU A CA 1
ATOM 679 C C . LEU A 1 87 ? 23.590 2.281 -24.480 1.00 75.12 87 LEU A C 1
ATOM 681 O O . LEU A 1 87 ? 24.415 3.106 -24.863 1.00 75.12 87 LEU A O 1
ATOM 685 N N . LEU A 1 88 ? 23.759 1.552 -23.374 1.00 73.62 88 LEU A N 1
ATOM 686 C CA . LEU A 1 88 ? 24.941 1.657 -22.519 1.00 73.62 88 LEU A CA 1
ATOM 687 C C . LEU A 1 88 ? 26.207 1.140 -23.219 1.00 73.62 88 LEU A C 1
ATOM 689 O O . LEU A 1 88 ? 27.242 1.793 -23.149 1.00 73.62 88 LEU A O 1
ATOM 693 N N . ILE A 1 89 ? 26.121 0.017 -23.939 1.00 74.06 89 ILE A N 1
ATOM 694 C CA . ILE A 1 89 ? 27.270 -0.574 -24.649 1.00 74.06 89 ILE A CA 1
ATOM 695 C C . ILE A 1 89 ? 27.733 0.316 -25.812 1.00 74.06 89 ILE A C 1
ATOM 697 O O . ILE A 1 89 ? 28.932 0.517 -25.986 1.00 74.06 89 ILE A O 1
ATOM 701 N N . VAL A 1 90 ? 26.806 0.873 -26.599 1.00 71.94 90 VAL A N 1
ATOM 702 C CA . VAL A 1 90 ? 27.146 1.766 -27.725 1.00 71.94 90 VAL A CA 1
ATOM 703 C C . VAL A 1 90 ? 27.769 3.076 -27.234 1.00 71.94 90 VAL A C 1
ATOM 705 O O . VAL A 1 90 ? 28.690 3.593 -27.869 1.00 71.94 90 VAL A O 1
ATOM 708 N N . ALA A 1 91 ? 27.299 3.595 -26.096 1.00 67.81 91 ALA A N 1
ATOM 709 C CA . ALA A 1 91 ? 27.884 4.770 -25.458 1.00 67.81 91 ALA A CA 1
ATOM 710 C C . ALA A 1 91 ? 29.312 4.503 -24.945 1.00 67.81 91 ALA A C 1
ATOM 712 O O . ALA A 1 91 ? 30.168 5.377 -25.033 1.00 67.81 91 ALA A O 1
ATOM 713 N N . GLU A 1 92 ? 29.597 3.292 -24.457 1.00 68.69 92 GLU A N 1
ATOM 714 C CA . GLU A 1 92 ? 30.93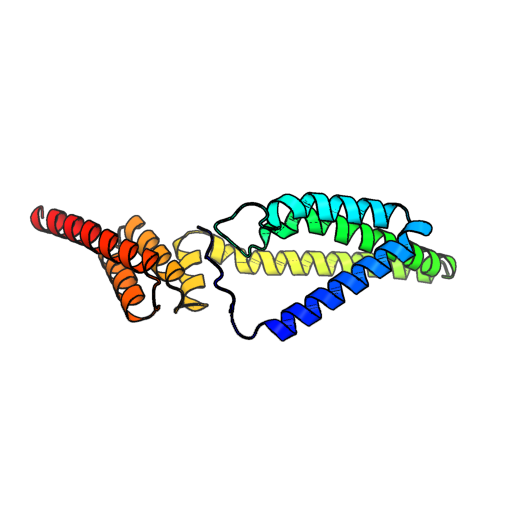8 2.899 -24.003 1.00 68.69 92 GLU A CA 1
ATOM 715 C C . GLU A 1 92 ? 31.913 2.593 -25.143 1.00 68.69 92 GLU A C 1
ATOM 717 O O . GLU A 1 92 ? 33.112 2.830 -24.995 1.00 68.69 92 GLU A O 1
ATOM 722 N N . SER A 1 93 ? 31.433 2.069 -26.276 1.00 67.06 93 SER A N 1
ATOM 723 C CA . SER A 1 93 ? 32.300 1.676 -27.394 1.00 67.06 93 SER A CA 1
ATOM 724 C C . SER A 1 93 ? 32.910 2.866 -28.143 1.00 67.06 93 SER A C 1
ATOM 726 O O . SER A 1 93 ? 33.935 2.699 -28.795 1.00 67.06 93 SER A O 1
ATOM 728 N N . HIS A 1 94 ? 32.298 4.050 -28.048 1.00 65.06 94 HIS A N 1
ATOM 729 C CA . HIS A 1 94 ? 32.758 5.293 -28.688 1.00 65.06 94 HIS A CA 1
ATOM 730 C C . HIS A 1 94 ? 33.520 6.226 -27.733 1.00 65.06 94 HIS A C 1
ATOM 732 O O . HIS A 1 94 ? 33.859 7.345 -28.107 1.00 65.06 94 HIS A O 1
ATOM 738 N N . ALA A 1 95 ? 33.759 5.791 -26.495 1.00 69.88 95 ALA A N 1
ATOM 739 C CA . ALA A 1 95 ? 34.332 6.613 -25.440 1.00 69.88 95 ALA A CA 1
ATOM 740 C C . ALA A 1 95 ? 35.813 6.280 -25.192 1.00 69.88 95 ALA A C 1
ATOM 742 O O . ALA A 1 95 ? 36.197 5.109 -25.094 1.00 69.88 95 ALA A O 1
ATOM 743 N N . ASP A 1 96 ? 36.642 7.310 -25.013 1.00 79.31 96 ASP A N 1
ATOM 744 C CA . ASP A 1 96 ? 38.022 7.160 -24.539 1.00 79.31 96 ASP A CA 1
ATOM 745 C C . ASP A 1 96 ? 38.076 6.498 -23.150 1.00 79.31 96 ASP A C 1
ATOM 747 O O . ASP A 1 96 ? 37.093 6.464 -22.404 1.00 79.31 96 ASP A O 1
ATOM 751 N N . GLU A 1 97 ? 39.240 5.967 -22.776 1.00 80.12 97 GLU A N 1
ATOM 752 C CA . GLU A 1 97 ? 39.451 5.248 -21.510 1.00 80.12 97 GLU A CA 1
ATOM 753 C C . GLU A 1 97 ? 39.129 6.115 -20.271 1.00 80.12 97 GLU A C 1
ATOM 755 O O . GLU A 1 97 ? 38.514 5.649 -19.304 1.00 80.12 97 GLU A O 1
ATOM 760 N N . LEU A 1 98 ? 39.419 7.421 -20.339 1.00 76.25 98 LEU A N 1
ATOM 761 C CA . LEU A 1 98 ? 39.031 8.392 -19.307 1.00 76.25 98 LEU A CA 1
ATOM 762 C C . LEU A 1 98 ? 37.510 8.600 -19.229 1.00 76.25 98 LEU A C 1
ATOM 764 O O . LEU A 1 98 ? 36.948 8.682 -18.140 1.00 76.25 98 LEU A O 1
ATOM 768 N N . ILE A 1 99 ? 36.816 8.636 -20.368 1.00 80.12 99 ILE A N 1
ATOM 769 C CA . ILE A 1 99 ? 35.357 8.812 -20.402 1.00 80.12 99 ILE A CA 1
ATOM 770 C C . ILE A 1 99 ? 34.662 7.553 -19.866 1.00 80.12 99 ILE A C 1
ATOM 772 O O . ILE A 1 99 ? 33.683 7.658 -19.129 1.00 80.12 99 ILE A O 1
ATOM 776 N N . ARG A 1 100 ? 35.194 6.359 -20.159 1.00 79.00 100 ARG A N 1
ATOM 777 C CA . ARG A 1 100 ? 34.679 5.087 -19.623 1.00 79.00 100 ARG A CA 1
ATOM 778 C C . ARG A 1 100 ? 34.814 4.982 -18.107 1.00 79.00 100 ARG A C 1
ATOM 780 O O . ARG A 1 100 ? 33.850 4.596 -17.446 1.00 79.00 100 ARG A O 1
ATOM 787 N N . SER A 1 101 ? 35.963 5.359 -17.545 1.00 77.88 101 SER A N 1
ATOM 788 C CA . SER A 1 101 ? 36.159 5.340 -16.088 1.00 77.88 101 SER A CA 1
ATOM 789 C C . SER A 1 101 ? 35.247 6.346 -15.368 1.00 77.88 101 SER A C 1
ATOM 791 O O . SER A 1 101 ? 34.613 5.990 -14.371 1.00 77.88 101 SER A O 1
ATOM 793 N N . LEU A 1 102 ? 35.066 7.554 -15.918 1.00 82.19 102 LEU A N 1
ATOM 794 C CA . LEU A 1 102 ? 34.098 8.537 -15.411 1.00 82.19 102 LEU A CA 1
ATOM 795 C C . LEU A 1 102 ? 32.643 8.053 -15.541 1.00 82.19 102 LEU A C 1
ATOM 797 O O . LEU A 1 102 ? 31.850 8.224 -14.613 1.00 82.19 102 LEU A O 1
ATOM 801 N N . ALA A 1 103 ? 32.281 7.403 -16.651 1.00 82.06 103 ALA A N 1
ATOM 802 C CA . ALA A 1 103 ? 30.955 6.812 -16.849 1.00 82.06 103 ALA A CA 1
ATOM 803 C C . ALA A 1 103 ? 30.676 5.674 -15.850 1.00 82.06 103 ALA A C 1
ATOM 805 O O . ALA A 1 103 ? 29.575 5.543 -15.317 1.00 82.06 103 ALA A O 1
ATOM 806 N N . GLN A 1 104 ? 31.678 4.851 -15.540 1.00 83.88 104 GLN A N 1
ATOM 807 C CA . GLN A 1 104 ? 31.541 3.802 -14.536 1.00 83.88 104 GLN A CA 1
ATOM 808 C C . GLN A 1 104 ? 31.391 4.380 -13.128 1.00 83.88 104 GLN A C 1
ATOM 810 O O . GLN A 1 104 ? 30.502 3.948 -12.392 1.00 83.88 104 GLN A O 1
ATOM 815 N N . LEU A 1 105 ? 32.198 5.384 -12.778 1.00 86.38 105 LEU A N 1
ATOM 816 C CA . LEU A 1 105 ? 32.110 6.054 -11.486 1.00 86.38 105 LEU A CA 1
ATOM 817 C C . LEU A 1 105 ? 30.750 6.735 -11.304 1.00 86.38 105 LEU A C 1
ATOM 819 O O . LEU A 1 105 ? 30.108 6.529 -10.282 1.00 86.38 105 LEU A O 1
ATOM 823 N N . THR A 1 106 ? 30.271 7.473 -12.309 1.00 85.88 106 THR A N 1
ATOM 824 C CA . THR A 1 106 ? 28.952 8.133 -12.273 1.00 85.88 106 THR A CA 1
ATOM 825 C C . THR A 1 106 ? 27.799 7.142 -12.138 1.00 85.88 106 THR A C 1
ATOM 827 O O . THR A 1 106 ? 26.856 7.400 -11.395 1.00 85.88 106 THR A O 1
ATOM 830 N N . ARG A 1 107 ? 27.864 5.973 -12.787 1.00 85.31 107 ARG A N 1
ATOM 831 C CA . ARG A 1 107 ? 26.857 4.915 -12.591 1.00 85.31 107 ARG A CA 1
ATOM 832 C C . ARG A 1 107 ? 26.879 4.346 -11.181 1.00 85.31 107 ARG A C 1
ATOM 834 O O . ARG A 1 107 ? 25.813 4.134 -10.604 1.00 85.31 107 ARG A O 1
ATOM 841 N N . LEU A 1 108 ? 28.063 4.094 -10.626 1.00 89.31 108 LEU A N 1
ATOM 842 C CA . LEU A 1 108 ? 28.200 3.585 -9.262 1.00 89.31 108 LEU A CA 1
ATOM 843 C C . LEU A 1 108 ? 27.705 4.607 -8.239 1.00 89.31 108 LEU A C 1
ATOM 845 O O . LEU A 1 108 ? 26.943 4.244 -7.347 1.00 89.31 108 LEU A O 1
ATOM 849 N N . THR A 1 109 ? 28.068 5.881 -8.397 1.00 90.38 109 THR A N 1
ATOM 850 C CA . THR A 1 109 ? 27.613 6.948 -7.500 1.00 90.38 109 THR A CA 1
ATOM 851 C C . THR A 1 109 ? 26.113 7.187 -7.625 1.00 90.38 109 THR A C 1
ATOM 853 O O . THR A 1 109 ? 25.445 7.279 -6.600 1.00 90.38 109 THR A O 1
ATOM 856 N N . ALA A 1 110 ? 25.551 7.200 -8.838 1.00 90.25 110 ALA A N 1
ATOM 857 C CA . ALA A 1 110 ? 24.106 7.302 -9.041 1.00 90.25 110 ALA A CA 1
ATOM 858 C C . ALA A 1 110 ? 23.362 6.120 -8.399 1.00 90.25 110 ALA A C 1
ATOM 860 O O . ALA A 1 110 ? 22.372 6.320 -7.699 1.00 90.25 110 ALA A O 1
ATOM 861 N N . SER A 1 111 ? 23.869 4.897 -8.575 1.00 90.25 111 SER A N 1
ATOM 862 C CA . SER A 1 111 ? 23.282 3.694 -7.969 1.00 90.25 111 SER A CA 1
ATOM 863 C C . SER A 1 111 ? 23.341 3.751 -6.442 1.00 90.25 111 SER A C 1
ATOM 865 O O . SER A 1 111 ? 22.336 3.510 -5.776 1.00 90.25 111 SER A O 1
ATOM 867 N N . ALA A 1 112 ? 24.492 4.129 -5.879 1.00 94.12 112 ALA A N 1
ATOM 868 C CA . ALA A 1 112 ? 24.668 4.290 -4.440 1.00 94.12 112 ALA A CA 1
ATOM 869 C C . ALA A 1 112 ? 23.763 5.393 -3.870 1.00 94.12 112 ALA A C 1
ATOM 871 O O . ALA A 1 112 ? 23.192 5.211 -2.799 1.00 94.12 112 ALA A O 1
ATOM 872 N N . LEU A 1 113 ? 23.579 6.501 -4.596 1.00 95.44 113 LEU A N 1
ATOM 873 C CA . LEU A 1 113 ? 22.690 7.590 -4.196 1.00 95.44 113 LEU A CA 1
ATOM 874 C C . LEU A 1 113 ? 21.225 7.141 -4.174 1.00 95.44 113 LEU A C 1
ATOM 876 O O . LEU A 1 113 ? 20.524 7.421 -3.206 1.00 95.44 113 LEU A O 1
ATOM 880 N N . VAL A 1 114 ? 20.771 6.415 -5.202 1.00 94.50 114 VAL A N 1
ATOM 881 C CA . VAL A 1 114 ? 19.402 5.874 -5.263 1.00 94.50 114 VAL A CA 1
ATOM 882 C C . VAL A 1 114 ? 19.157 4.884 -4.124 1.00 94.50 114 VAL A C 1
ATOM 884 O O . VAL A 1 114 ? 18.140 4.982 -3.438 1.00 94.50 114 VAL A O 1
ATOM 887 N N . ILE A 1 115 ? 20.097 3.967 -3.875 1.00 95.06 115 ILE A N 1
ATOM 888 C CA . ILE A 1 115 ? 19.996 3.004 -2.768 1.00 95.06 115 ILE A CA 1
ATOM 889 C C . ILE A 1 115 ? 20.005 3.736 -1.424 1.00 95.06 115 ILE A C 1
ATOM 891 O O . ILE A 1 115 ? 19.146 3.481 -0.584 1.00 95.06 115 ILE A O 1
ATOM 895 N N . GLY A 1 116 ? 20.925 4.683 -1.232 1.00 96.25 116 GLY A N 1
ATOM 896 C CA . GLY A 1 116 ? 21.011 5.493 -0.020 1.00 96.25 116 GLY A CA 1
ATOM 897 C C . GLY A 1 116 ? 19.723 6.272 0.248 1.00 96.25 116 GLY A C 1
ATOM 898 O O . GLY A 1 116 ? 19.219 6.238 1.366 1.00 96.25 116 GLY A O 1
ATOM 899 N N . ALA A 1 117 ? 19.140 6.898 -0.779 1.00 95.06 117 ALA A N 1
ATOM 900 C CA . ALA A 1 117 ? 17.860 7.598 -0.686 1.00 95.06 117 ALA A CA 1
ATOM 901 C C . ALA A 1 117 ? 16.696 6.654 -0.336 1.00 95.06 117 ALA A C 1
ATOM 903 O O . ALA A 1 117 ? 15.844 6.990 0.485 1.00 95.06 117 ALA A O 1
ATOM 904 N N . ALA A 1 118 ? 16.664 5.450 -0.915 1.00 93.56 118 ALA A N 1
ATOM 905 C CA . ALA A 1 118 ? 15.659 4.446 -0.571 1.00 93.56 118 ALA A CA 1
ATOM 906 C C . ALA A 1 118 ? 15.811 3.964 0.884 1.00 93.56 118 ALA A C 1
ATOM 908 O O . ALA A 1 118 ? 14.818 3.823 1.603 1.00 93.56 118 ALA A O 1
ATOM 909 N N . MET A 1 119 ? 17.047 3.756 1.348 1.00 94.88 119 MET A N 1
ATOM 910 C CA . MET A 1 119 ? 17.338 3.362 2.727 1.00 94.88 119 MET A CA 1
ATOM 911 C C . MET A 1 119 ? 16.953 4.454 3.728 1.00 94.88 119 MET A C 1
ATOM 913 O O . MET A 1 119 ? 16.326 4.147 4.740 1.00 94.88 119 MET A O 1
ATOM 917 N N . THR A 1 120 ? 17.267 5.723 3.451 1.00 94.50 120 THR A N 1
ATOM 918 C CA . THR A 1 120 ? 16.892 6.842 4.331 1.00 94.50 120 THR A CA 1
ATOM 919 C C . THR A 1 120 ? 15.380 7.046 4.373 1.00 94.50 120 THR A C 1
ATOM 921 O O . THR A 1 120 ? 14.820 7.203 5.458 1.00 94.50 120 THR A O 1
ATOM 924 N N . ALA A 1 121 ? 14.694 6.952 3.231 1.00 93.31 121 ALA A N 1
ATOM 925 C CA . ALA A 1 121 ? 13.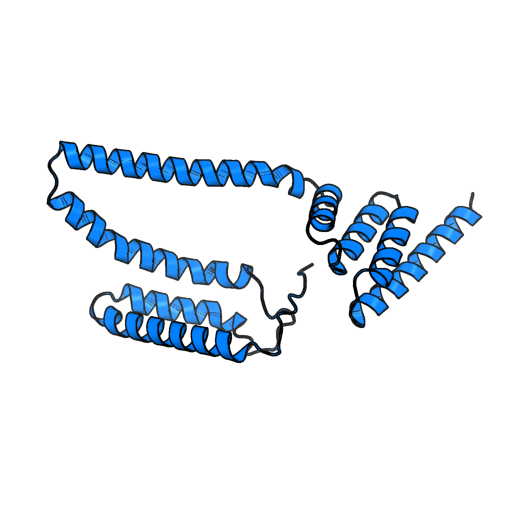233 6.999 3.179 1.00 93.31 121 ALA A CA 1
ATOM 926 C C . ALA A 1 121 ? 12.592 5.854 3.985 1.00 93.31 121 ALA A C 1
ATOM 928 O O . ALA A 1 121 ? 11.628 6.072 4.725 1.00 93.31 121 ALA A O 1
ATOM 929 N N . THR A 1 122 ? 13.162 4.648 3.894 1.00 92.06 122 THR A N 1
ATOM 930 C CA . THR A 1 122 ? 12.718 3.476 4.666 1.00 92.06 122 THR A CA 1
ATOM 931 C C . THR A 1 122 ? 12.942 3.684 6.164 1.00 92.06 122 THR A C 1
ATOM 933 O O . THR A 1 122 ? 12.040 3.439 6.965 1.00 92.06 122 THR A O 1
ATOM 936 N N . ALA A 1 123 ? 14.110 4.200 6.552 1.00 93.19 123 ALA A N 1
ATOM 937 C CA . ALA A 1 123 ? 14.428 4.513 7.941 1.00 93.19 123 ALA A CA 1
ATOM 938 C C . ALA A 1 123 ? 13.468 5.555 8.540 1.00 93.19 123 ALA A C 1
ATOM 940 O O . ALA A 1 123 ? 13.075 5.415 9.696 1.00 93.19 123 ALA A O 1
ATOM 941 N N . GLY A 1 124 ? 13.029 6.546 7.755 1.00 91.94 124 GLY A N 1
ATOM 942 C CA . GLY A 1 124 ? 12.034 7.532 8.187 1.00 91.94 124 GLY A CA 1
ATOM 943 C C . GLY A 1 124 ? 10.649 6.939 8.476 1.00 91.94 124 GLY A C 1
ATOM 944 O O . GLY A 1 124 ? 9.944 7.430 9.355 1.00 91.94 124 GLY A O 1
ATOM 945 N N . HIS A 1 125 ? 10.268 5.855 7.793 1.00 90.69 125 HIS A N 1
ATOM 946 C CA . HIS A 1 125 ? 8.978 5.187 8.001 1.00 90.69 125 HIS A CA 1
ATOM 947 C C . HIS A 1 125 ? 9.023 4.101 9.079 1.00 90.69 125 HIS A C 1
ATOM 949 O O . HIS A 1 125 ? 7.986 3.754 9.641 1.00 90.69 125 HIS A O 1
ATOM 955 N N . LEU A 1 126 ? 10.202 3.574 9.409 1.00 93.50 126 LEU A N 1
ATOM 956 C CA . LEU A 1 126 ? 10.362 2.480 10.369 1.00 93.50 126 LEU A CA 1
ATOM 957 C C . LEU A 1 126 ? 9.701 2.742 11.743 1.00 93.50 126 LEU A C 1
ATOM 959 O O . LEU A 1 126 ? 9.061 1.826 12.263 1.00 93.50 126 LEU A O 1
ATOM 963 N N . PRO A 1 127 ? 9.757 3.964 12.322 1.00 94.06 127 PRO A N 1
ATOM 964 C CA . PRO A 1 127 ? 9.067 4.266 13.576 1.00 94.06 127 PRO A CA 1
ATOM 965 C C . PRO A 1 127 ? 7.543 4.128 13.496 1.00 94.06 127 PRO A C 1
ATOM 967 O O . PRO A 1 127 ? 6.926 3.732 14.482 1.00 94.06 127 PRO A O 1
ATOM 970 N N . VAL A 1 128 ? 6.933 4.411 12.339 1.00 94.25 128 VAL A N 1
ATOM 971 C CA . VAL A 1 128 ? 5.482 4.261 12.131 1.00 94.25 128 VAL A CA 1
ATOM 972 C C . VAL A 1 128 ? 5.080 2.789 12.223 1.00 94.25 128 VAL A C 1
ATOM 974 O O . VAL A 1 128 ? 4.083 2.458 12.860 1.00 94.25 128 VAL A O 1
ATOM 977 N N . TRP A 1 129 ? 5.897 1.896 11.666 1.00 93.06 129 TRP A N 1
ATOM 978 C CA . TRP A 1 129 ? 5.659 0.449 11.647 1.00 93.06 129 TRP A CA 1
ATOM 979 C C . TRP A 1 129 ? 6.101 -0.279 12.922 1.00 93.06 129 TRP A C 1
ATOM 981 O O . TRP A 1 129 ? 5.995 -1.501 12.995 1.00 93.06 129 TRP A O 1
ATOM 991 N N . ARG A 1 130 ? 6.591 0.445 13.937 1.00 93.12 130 ARG A N 1
ATOM 992 C CA . ARG A 1 130 ? 7.128 -0.152 15.166 1.00 93.12 130 ARG A CA 1
ATOM 993 C C . ARG A 1 130 ? 6.082 -0.956 15.942 1.00 93.12 130 ARG A C 1
ATOM 995 O O . ARG A 1 130 ? 6.424 -1.988 16.514 1.00 93.12 130 ARG A O 1
ATOM 1002 N N . ASN A 1 131 ? 4.844 -0.472 16.024 1.00 93.81 131 ASN A N 1
ATOM 1003 C CA . ASN A 1 131 ? 3.732 -1.172 16.663 1.00 93.81 131 ASN A CA 1
ATOM 1004 C C . ASN A 1 131 ? 2.374 -0.715 16.096 1.00 93.81 131 ASN A C 1
ATOM 1006 O O . ASN A 1 131 ? 2.293 0.225 15.306 1.00 93.81 131 ASN A O 1
ATOM 1010 N N . SER A 1 132 ? 1.295 -1.391 16.500 1.00 92.62 132 SER A N 1
ATOM 1011 C CA . SER A 1 132 ? -0.060 -1.066 16.042 1.00 92.62 132 SER A CA 1
ATOM 1012 C C . SER A 1 132 ? -0.477 0.362 16.407 1.00 92.62 132 SER A C 1
ATOM 1014 O O . SER A 1 132 ? -1.115 1.031 15.601 1.00 92.62 132 SER A O 1
ATOM 1016 N N . GLU A 1 133 ? -0.105 0.864 17.587 1.00 93.94 133 GLU A N 1
ATOM 1017 C CA . GLU A 1 133 ? -0.506 2.207 18.026 1.00 93.94 133 GLU A CA 1
ATOM 1018 C C . GLU A 1 133 ? 0.174 3.297 17.193 1.00 93.94 133 GLU A C 1
ATOM 1020 O O . GLU A 1 133 ? -0.509 4.204 16.720 1.00 93.94 133 GLU A O 1
ATOM 1025 N N . SER A 1 134 ? 1.481 3.190 16.931 1.00 94.75 134 SER A N 1
ATOM 1026 C CA . SER A 1 134 ? 2.202 4.124 16.060 1.00 94.75 134 SER A CA 1
ATOM 1027 C C . SER A 1 134 ? 1.648 4.103 14.636 1.00 94.75 134 SER A C 1
ATOM 1029 O O . SER A 1 134 ? 1.458 5.162 14.036 1.00 94.75 134 SER A O 1
ATOM 1031 N N . LEU A 1 135 ? 1.323 2.911 14.126 1.00 94.75 135 LEU A N 1
ATOM 1032 C CA . LEU A 1 135 ? 0.776 2.727 12.786 1.00 94.75 135 LEU A CA 1
ATOM 1033 C C . LEU A 1 135 ? -0.592 3.399 12.645 1.00 94.75 135 LEU A C 1
ATOM 1035 O O . LEU A 1 135 ? -0.795 4.210 11.740 1.00 94.75 135 LEU A O 1
ATOM 1039 N N . TRP A 1 136 ? -1.531 3.085 13.539 1.00 94.44 136 TRP A N 1
ATOM 1040 C CA . TRP A 1 136 ? -2.901 3.589 13.440 1.00 94.44 136 TRP A CA 1
ATOM 1041 C C . TRP A 1 136 ? -3.023 5.050 13.861 1.00 94.44 136 TRP A C 1
ATOM 1043 O O . TRP A 1 136 ? -3.839 5.766 13.286 1.00 94.44 136 TRP A O 1
ATOM 1053 N N . THR A 1 137 ? -2.159 5.534 14.758 1.00 93.69 137 THR A N 1
ATOM 1054 C CA . THR A 1 137 ? -2.049 6.971 15.056 1.00 93.69 137 THR A CA 1
ATOM 1055 C C . THR A 1 137 ? -1.579 7.742 13.826 1.00 93.69 137 THR A C 1
ATOM 1057 O O . THR A 1 137 ? -2.180 8.753 13.459 1.00 93.69 137 THR A O 1
ATOM 1060 N N . HIS A 1 138 ? -0.544 7.247 13.139 1.00 94.69 138 HIS A N 1
ATOM 1061 C CA . HIS A 1 138 ? -0.077 7.868 11.905 1.00 94.69 138 HIS A CA 1
ATOM 1062 C C . HIS A 1 138 ? -1.166 7.830 10.822 1.00 94.69 138 HIS A C 1
ATOM 1064 O O . HIS A 1 138 ? -1.499 8.871 10.257 1.00 94.69 138 HIS A O 1
ATOM 1070 N N . ALA A 1 139 ? -1.797 6.675 10.592 1.00 93.06 139 ALA A N 1
ATOM 1071 C CA . ALA A 1 139 ? -2.879 6.538 9.617 1.00 93.06 139 ALA A CA 1
ATOM 1072 C C . ALA A 1 139 ? -4.066 7.473 9.913 1.00 93.06 139 ALA A C 1
ATOM 1074 O O . ALA A 1 139 ? -4.595 8.098 8.995 1.00 93.06 139 ALA A O 1
ATOM 1075 N N . ALA A 1 140 ? -4.453 7.625 11.184 1.00 92.38 140 ALA A N 1
ATOM 1076 C CA . ALA A 1 140 ? -5.531 8.522 11.596 1.00 92.38 140 ALA A CA 1
ATOM 1077 C C . ALA A 1 140 ? -5.190 10.002 11.372 1.00 92.38 140 ALA A C 1
ATOM 1079 O O . ALA A 1 140 ? -6.094 10.789 11.110 1.00 92.38 140 ALA A O 1
ATOM 1080 N N . SER A 1 141 ? -3.909 10.382 11.433 1.00 93.06 141 SER A N 1
ATOM 1081 C CA . SER A 1 141 ? -3.479 11.751 11.111 1.00 93.06 141 SER A CA 1
ATOM 1082 C C . SER A 1 141 ? -3.514 12.055 9.611 1.00 93.06 141 SER A C 1
ATOM 1084 O O . SER A 1 141 ? -3.792 13.187 9.230 1.00 93.06 141 SER A O 1
ATOM 1086 N N . GLN A 1 142 ? -3.258 11.052 8.765 1.00 93.06 142 GLN A N 1
ATOM 1087 C CA . GLN A 1 142 ? -3.259 11.210 7.309 1.00 93.06 142 GLN A CA 1
ATOM 1088 C C . GLN A 1 142 ? -4.669 11.116 6.716 1.00 93.06 142 GLN A C 1
ATOM 1090 O O . GLN A 1 142 ? -5.019 11.883 5.822 1.00 93.06 142 GLN A O 1
ATOM 1095 N N . VAL A 1 143 ? -5.488 10.174 7.198 1.00 91.00 143 VAL A N 1
ATOM 1096 C CA . VAL A 1 143 ? -6.812 9.887 6.624 1.00 91.00 143 VAL A CA 1
ATOM 1097 C C . VAL A 1 143 ? -7.872 9.700 7.728 1.00 91.00 143 VAL A C 1
ATOM 1099 O O . VAL A 1 143 ? -8.415 8.605 7.899 1.00 91.00 143 VAL A O 1
ATOM 1102 N N . PRO A 1 144 ? -8.210 10.758 8.493 1.00 88.88 144 PRO A N 1
ATOM 1103 C CA . PRO A 1 144 ? -9.105 10.663 9.656 1.00 88.88 144 PRO A CA 1
ATOM 1104 C C . PRO A 1 144 ? -10.557 10.302 9.308 1.00 88.88 144 PRO A C 1
ATOM 1106 O O . PRO A 1 144 ? -11.305 9.833 10.169 1.00 88.88 144 PRO A O 1
ATOM 1109 N N . GLN A 1 145 ? -10.981 10.539 8.068 1.00 89.38 145 GLN A N 1
ATOM 1110 C CA . GLN A 1 145 ? -12.317 10.198 7.573 1.00 89.38 145 GLN A CA 1
ATOM 1111 C C . GLN A 1 145 ? -12.473 8.723 7.182 1.00 89.38 145 GLN A C 1
ATOM 1113 O O . GLN A 1 145 ? -13.592 8.288 6.938 1.00 89.38 145 GLN A O 1
ATOM 1118 N N . LEU A 1 146 ? -11.395 7.936 7.135 1.00 88.81 146 LEU A N 1
ATOM 1119 C CA . LEU A 1 146 ? -11.478 6.552 6.687 1.00 88.81 146 LEU A CA 1
ATOM 1120 C C . LEU A 1 146 ? -11.951 5.633 7.828 1.00 88.81 146 LEU A C 1
ATOM 1122 O O . LEU A 1 146 ? -11.228 5.412 8.801 1.00 88.81 146 LEU A O 1
ATOM 1126 N N . THR A 1 147 ? -13.153 5.063 7.693 1.00 91.50 147 THR A N 1
ATOM 1127 C CA . THR A 1 147 ? -13.813 4.234 8.724 1.00 91.50 147 THR A CA 1
ATOM 1128 C C . THR A 1 147 ? -12.904 3.142 9.274 1.00 91.50 147 THR A C 1
ATOM 1130 O O . THR A 1 147 ? -12.746 3.001 10.488 1.00 91.50 147 THR A O 1
ATOM 1133 N N . VAL A 1 148 ? -12.249 2.395 8.384 1.00 89.38 148 VAL A N 1
ATOM 1134 C CA . VAL A 1 148 ? -11.391 1.273 8.770 1.00 89.38 148 VAL A CA 1
ATOM 1135 C C . VAL A 1 148 ? -10.207 1.702 9.640 1.00 89.38 148 VAL A C 1
ATOM 1137 O O . VAL A 1 148 ? -9.844 0.970 10.557 1.00 89.38 148 VAL A O 1
ATOM 1140 N N . VAL A 1 149 ? -9.656 2.903 9.437 1.00 92.56 149 VAL A N 1
ATOM 1141 C CA . VAL A 1 149 ? -8.567 3.434 10.274 1.00 92.56 149 VAL A CA 1
ATOM 1142 C C . VAL A 1 149 ? -9.047 3.629 11.709 1.00 92.56 149 VAL A C 1
ATOM 1144 O O . VAL A 1 149 ? -8.368 3.213 12.646 1.00 92.56 149 VAL A O 1
ATOM 1147 N N . ARG A 1 150 ? -10.252 4.179 11.898 1.00 93.38 150 ARG A N 1
ATOM 1148 C CA . ARG A 1 150 ? -10.828 4.365 13.238 1.00 93.38 150 ARG A CA 1
ATOM 1149 C C . ARG A 1 150 ? -11.207 3.059 13.910 1.00 93.38 150 ARG A C 1
ATOM 1151 O O . ARG A 1 150 ? -10.961 2.910 15.102 1.00 93.38 150 ARG A O 1
ATOM 1158 N N . ILE A 1 151 ? -11.747 2.102 13.154 1.00 94.38 151 ILE A N 1
ATOM 1159 C CA . ILE A 1 151 ? -12.018 0.756 13.669 1.00 94.38 151 ILE A CA 1
ATOM 1160 C C . ILE A 1 151 ? -10.718 0.131 14.188 1.00 94.38 151 ILE A C 1
ATOM 1162 O O . ILE A 1 151 ? -10.676 -0.365 15.310 1.00 94.38 151 ILE A O 1
ATOM 1166 N N . GLN A 1 152 ? -9.638 0.170 13.406 1.00 95.00 152 GLN A N 1
ATOM 1167 C CA . GLN A 1 152 ? -8.366 -0.428 13.818 1.00 95.00 152 GLN A CA 1
ATOM 1168 C C . GLN A 1 152 ? -7.704 0.308 14.988 1.00 95.00 152 GLN A C 1
ATOM 1170 O O . GLN A 1 152 ? -7.150 -0.336 15.884 1.00 95.00 152 GLN A O 1
ATOM 1175 N N . MET A 1 153 ? -7.824 1.637 15.035 1.00 95.00 153 MET A N 1
ATOM 1176 C CA . MET A 1 153 ? -7.408 2.422 16.196 1.00 95.00 153 MET A CA 1
ATOM 1177 C C . MET A 1 153 ? -8.187 2.004 17.448 1.00 95.00 153 MET A C 1
ATOM 1179 O O . MET A 1 153 ? -7.594 1.789 18.503 1.00 95.00 153 MET A O 1
ATOM 1183 N N . ALA A 1 154 ? -9.501 1.803 17.327 1.00 95.69 154 ALA A N 1
ATOM 1184 C CA . ALA A 1 154 ? -10.336 1.360 18.432 1.00 95.69 154 ALA A CA 1
ATOM 1185 C C . ALA A 1 154 ? -9.924 -0.013 18.982 1.00 95.69 154 ALA A C 1
ATOM 1187 O O . ALA A 1 154 ? -9.807 -0.157 20.197 1.00 95.69 154 ALA A O 1
ATOM 1188 N N . TYR A 1 155 ? -9.655 -0.995 18.112 1.00 95.62 155 TYR A N 1
ATOM 1189 C CA . TYR A 1 155 ? -9.134 -2.306 18.528 1.00 95.62 155 TYR A CA 1
ATOM 1190 C C . TYR A 1 155 ? -7.774 -2.184 19.215 1.00 95.62 155 TYR A C 1
ATOM 1192 O O . TYR A 1 155 ? -7.574 -2.745 20.283 1.00 95.62 155 TYR A O 1
ATOM 1200 N N . THR A 1 156 ? -6.869 -1.371 18.673 1.00 96.00 156 THR A N 1
ATOM 1201 C CA . THR A 1 156 ? -5.540 -1.159 19.267 1.00 96.00 156 THR A CA 1
ATOM 1202 C C . THR A 1 156 ? -5.622 -0.540 20.669 1.00 96.00 156 THR A C 1
ATOM 1204 O O . THR A 1 156 ? -4.913 -0.948 21.593 1.00 96.00 156 THR A O 1
ATOM 1207 N N . LEU A 1 157 ? -6.526 0.424 20.864 1.00 95.44 157 LEU A N 1
ATOM 1208 C CA . LEU A 1 157 ? -6.813 1.013 22.174 1.00 95.44 157 LEU A CA 1
ATOM 1209 C C . LEU A 1 157 ? -7.464 -0.002 23.122 1.00 95.44 157 LEU A C 1
ATOM 1211 O O . LEU A 1 157 ? -7.145 -0.050 24.307 1.00 95.44 157 LEU A O 1
ATOM 1215 N N . HIS A 1 158 ? -8.367 -0.832 22.610 1.00 95.06 158 HIS A N 1
ATOM 1216 C CA . HIS A 1 158 ? -9.016 -1.873 23.394 1.00 95.06 158 HIS A CA 1
ATOM 1217 C C . HIS A 1 158 ? -8.011 -2.927 23.890 1.00 95.06 158 HIS A C 1
ATOM 1219 O O . HIS A 1 158 ? -7.990 -3.237 25.085 1.00 95.06 158 HIS A O 1
ATOM 1225 N N . ASP A 1 159 ? -7.136 -3.404 23.003 1.00 93.19 159 ASP A N 1
ATOM 1226 C CA . ASP A 1 159 ? -6.124 -4.432 23.277 1.00 93.19 159 ASP A CA 1
ATOM 1227 C C . ASP A 1 159 ? -5.027 -3.935 24.230 1.00 93.19 159 ASP A C 1
ATOM 1229 O O . ASP A 1 159 ? -4.509 -4.701 25.039 1.00 93.19 159 ASP A O 1
ATOM 1233 N N . SER A 1 160 ? -4.731 -2.632 24.216 1.00 93.00 160 SER A N 1
ATOM 1234 C CA . SER A 1 160 ? -3.843 -1.979 25.195 1.00 93.00 160 SER A CA 1
ATOM 1235 C C . SER A 1 160 ? -4.517 -1.684 26.547 1.00 93.00 160 SER A C 1
ATOM 1237 O O . SER A 1 160 ? -3.918 -1.067 27.426 1.00 93.00 160 SER A O 1
ATOM 1239 N N . GLY A 1 161 ? -5.767 -2.119 26.747 1.00 92.94 161 GLY A N 1
ATOM 1240 C CA . GLY A 1 161 ? -6.523 -1.950 27.991 1.00 92.94 161 GLY A CA 1
ATOM 1241 C C . GLY A 1 161 ? -7.292 -0.629 28.101 1.00 92.94 161 GLY A C 1
ATOM 1242 O O . GLY A 1 161 ? -8.132 -0.483 28.996 1.00 92.94 161 GLY A O 1
ATOM 1243 N N . ARG A 1 162 ? -7.107 0.302 27.159 1.00 94.81 162 ARG A N 1
ATOM 1244 C CA . ARG A 1 162 ? -7.795 1.605 27.067 1.00 94.81 162 ARG A CA 1
ATOM 1245 C C . ARG A 1 162 ? -9.191 1.462 26.445 1.00 94.81 162 ARG A C 1
ATOM 1247 O O . ARG A 1 162 ? -9.578 2.191 25.532 1.00 94.81 162 ARG A O 1
ATOM 1254 N N . ARG A 1 163 ? -10.005 0.541 26.976 1.00 93.75 163 ARG A N 1
ATOM 1255 C CA . ARG A 1 163 ? -11.325 0.171 26.417 1.00 93.75 163 ARG A CA 1
ATOM 1256 C C . ARG A 1 163 ? -12.275 1.351 26.215 1.00 93.75 163 ARG A C 1
ATOM 1258 O O . ARG A 1 163 ? -12.919 1.449 25.176 1.00 93.75 163 ARG A O 1
ATOM 1265 N N . ARG A 1 164 ? -12.334 2.279 27.180 1.00 94.00 164 ARG A N 1
ATOM 1266 C CA . ARG A 1 164 ? -13.181 3.484 27.077 1.00 94.00 164 ARG A CA 1
ATOM 1267 C C . ARG A 1 164 ? -12.790 4.362 25.887 1.00 94.00 164 ARG A C 1
ATOM 1269 O O . ARG A 1 164 ? -13.657 4.962 25.263 1.00 94.00 164 ARG A O 1
ATOM 1276 N N . GLU A 1 165 ? -11.500 4.451 25.578 1.00 94.81 165 GLU A N 1
ATOM 1277 C CA . GLU A 1 165 ? -11.017 5.196 24.413 1.00 94.81 165 GLU A CA 1
ATOM 1278 C C . GLU A 1 165 ? -11.342 4.467 23.113 1.00 94.81 165 GLU A C 1
ATOM 1280 O O . GLU A 1 165 ? -11.808 5.109 22.176 1.00 94.81 165 GLU A O 1
ATOM 1285 N N . GLY A 1 166 ? -11.207 3.137 23.088 1.00 95.06 166 GLY A N 1
ATOM 1286 C CA . GLY A 1 166 ? -11.613 2.323 21.941 1.00 95.06 166 GLY A CA 1
ATOM 1287 C C . GLY A 1 166 ? -13.088 2.515 21.572 1.00 95.06 166 GLY A C 1
ATOM 1288 O O . GLY A 1 166 ? -13.410 2.776 20.415 1.00 95.06 166 GLY A O 1
ATOM 1289 N N . ILE A 1 167 ? -13.986 2.502 22.562 1.00 96.00 167 ILE A N 1
ATOM 1290 C CA . ILE A 1 167 ? -15.418 2.784 22.353 1.00 96.00 167 ILE A CA 1
ATOM 1291 C C . ILE A 1 167 ? -15.640 4.182 21.767 1.00 96.00 167 ILE A C 1
ATOM 1293 O O . ILE A 1 167 ? -16.419 4.337 20.825 1.00 96.00 167 ILE A O 1
ATOM 1297 N N . ARG A 1 168 ? -14.939 5.200 22.283 1.00 95.12 168 ARG A N 1
ATOM 1298 C CA . ARG A 1 168 ? -15.040 6.567 21.749 1.00 95.12 168 ARG A CA 1
ATOM 1299 C C . ARG A 1 168 ? -14.598 6.648 20.289 1.00 95.12 168 ARG A C 1
ATOM 1301 O O . ARG A 1 168 ? -15.228 7.366 19.518 1.00 95.12 168 ARG A O 1
ATOM 1308 N N . GLU A 1 169 ? -13.556 5.923 19.890 1.00 95.00 169 GLU A N 1
ATOM 1309 C CA . GLU A 1 169 ? -13.118 5.900 18.488 1.00 95.00 169 GLU A CA 1
ATOM 1310 C C . GLU A 1 169 ? -14.139 5.227 17.560 1.00 95.00 169 GLU A C 1
ATOM 1312 O O . GLU A 1 169 ? -14.407 5.745 16.474 1.00 95.00 169 GLU A O 1
ATOM 1317 N N . LEU A 1 170 ? -14.795 4.149 18.003 1.00 96.19 170 LEU A N 1
ATOM 1318 C CA . LEU A 1 170 ? -15.901 3.534 17.257 1.00 96.19 170 LEU A CA 1
ATOM 1319 C C . LEU A 1 170 ? -17.100 4.482 17.102 1.00 96.19 170 LEU A C 1
ATOM 1321 O O . LEU A 1 170 ? -17.669 4.596 16.016 1.00 96.19 170 LEU A O 1
ATOM 1325 N N . GLN A 1 171 ? -17.459 5.214 18.158 1.00 95.62 171 GLN A N 1
ATOM 1326 C CA . GLN A 1 171 ? -18.519 6.226 18.094 1.00 95.62 171 GLN A CA 1
ATOM 1327 C C . GLN A 1 171 ? -18.167 7.355 17.118 1.00 95.62 171 GLN A C 1
ATOM 1329 O O . GLN A 1 171 ? -19.003 7.751 16.305 1.00 95.62 171 GLN A O 1
ATOM 1334 N N . LYS A 1 172 ? -16.919 7.844 17.139 1.00 93.62 172 LYS A N 1
ATOM 1335 C CA . LYS A 1 172 ? -16.441 8.832 16.160 1.00 93.62 172 LYS A CA 1
ATOM 1336 C C . LYS A 1 172 ? -16.528 8.301 14.732 1.00 93.62 172 LYS A C 1
ATOM 1338 O O . LYS A 1 172 ? -16.910 9.061 13.851 1.00 93.62 172 LYS A O 1
ATOM 1343 N N . ALA A 1 173 ? -16.223 7.023 14.497 1.00 94.25 173 ALA A N 1
ATOM 1344 C CA . ALA A 1 173 ? -16.338 6.421 13.169 1.00 94.25 173 ALA A CA 1
ATOM 1345 C C . ALA A 1 173 ? -17.772 6.483 12.621 1.00 94.25 173 ALA A C 1
ATOM 1347 O O . ALA A 1 173 ? -17.968 6.897 11.479 1.00 94.25 173 ALA A O 1
ATOM 1348 N N . LEU A 1 174 ? -18.779 6.169 13.445 1.00 94.69 174 LEU A N 1
ATOM 1349 C CA . LEU A 1 174 ? -20.191 6.273 13.050 1.00 94.69 174 LEU A CA 1
ATOM 1350 C C . LEU A 1 174 ? -20.612 7.708 12.714 1.00 94.69 174 LEU A C 1
ATOM 1352 O O . LEU A 1 174 ? -21.425 7.913 11.815 1.00 94.69 174 LEU A O 1
ATOM 1356 N N . LEU A 1 175 ? -20.066 8.688 13.437 1.00 92.94 175 LEU A N 1
ATOM 1357 C CA . LEU A 1 175 ? -20.425 10.097 13.286 1.00 92.94 175 LEU A CA 1
ATOM 1358 C C . LEU A 1 175 ? -19.680 10.788 12.136 1.00 92.94 175 LEU A C 1
ATOM 1360 O O . LEU A 1 175 ? -20.235 11.688 11.514 1.00 92.94 175 LEU A O 1
ATOM 1364 N N . GLN A 1 176 ? -18.426 10.407 11.874 1.00 92.50 176 GLN A N 1
ATOM 1365 C CA . GLN A 1 176 ? -17.505 11.195 11.045 1.00 92.50 176 GLN A CA 1
ATOM 1366 C C . GLN A 1 176 ? -17.069 10.508 9.743 1.00 92.50 176 GLN A C 1
ATOM 1368 O O . GLN A 1 176 ? -16.594 11.202 8.850 1.00 92.50 176 GLN A O 1
ATOM 1373 N N . CYS A 1 177 ? -17.199 9.183 9.609 1.00 87.50 177 CYS A N 1
ATOM 1374 C CA . CYS A 1 177 ? -16.532 8.434 8.531 1.00 87.50 177 CYS A CA 1
ATOM 1375 C C . CYS A 1 177 ? -17.453 7.852 7.450 1.00 87.50 177 CYS A C 1
ATOM 1377 O O . CYS A 1 177 ? -16.973 7.120 6.595 1.00 87.50 177 CYS A O 1
ATOM 1379 N N . GLN A 1 178 ? -18.754 8.170 7.467 1.00 89.25 178 GLN A N 1
ATOM 1380 C CA . GLN A 1 178 ? -19.751 7.622 6.526 1.00 89.25 178 GLN A CA 1
ATOM 1381 C C . GLN A 1 178 ? -19.570 6.105 6.278 1.00 89.25 178 GLN A C 1
ATOM 1383 O O . GLN A 1 178 ? -19.348 5.687 5.143 1.00 89.25 178 GLN A O 1
ATOM 1388 N N . PRO A 1 179 ? -19.626 5.268 7.333 1.00 88.94 179 PRO A N 1
ATOM 1389 C CA . PRO A 1 179 ? -19.404 3.834 7.195 1.00 88.94 179 PRO A CA 1
ATOM 1390 C C . PRO A 1 179 ? -20.440 3.209 6.260 1.00 88.94 179 PRO A C 1
ATOM 1392 O O . PRO A 1 179 ? -21.631 3.552 6.329 1.00 88.94 179 PRO A O 1
ATOM 1395 N N . ASP A 1 180 ? -19.989 2.257 5.442 1.00 88.62 180 ASP A N 1
ATOM 1396 C CA . ASP A 1 180 ? -20.884 1.410 4.662 1.00 88.62 180 ASP A CA 1
ATOM 1397 C C . ASP A 1 180 ? -21.768 0.551 5.589 1.00 88.62 180 ASP A C 1
ATOM 1399 O O . ASP A 1 180 ? -21.654 0.578 6.821 1.00 88.62 180 ASP A O 1
ATOM 1403 N N . ARG A 1 181 ? -22.694 -0.215 5.008 1.00 88.88 181 ARG A N 1
ATOM 1404 C CA . ARG A 1 181 ? -23.610 -1.039 5.804 1.00 88.88 181 ARG A CA 1
ATOM 1405 C C . ARG A 1 181 ? -22.872 -2.095 6.639 1.00 88.88 181 ARG A C 1
ATOM 1407 O O . ARG A 1 181 ? -23.231 -2.293 7.793 1.00 88.88 181 ARG A O 1
ATOM 1414 N N . LEU A 1 182 ? -21.859 -2.755 6.078 1.00 88.88 182 LEU A N 1
ATOM 1415 C CA . LEU A 1 182 ? -21.147 -3.848 6.745 1.00 88.88 182 LEU A CA 1
ATOM 1416 C C . LEU A 1 182 ? -20.274 -3.331 7.891 1.00 88.88 182 LEU A C 1
ATOM 1418 O O . LEU A 1 182 ? -20.284 -3.901 8.982 1.00 88.88 182 LEU A O 1
ATOM 1422 N N . ASP A 1 183 ? -19.558 -2.234 7.665 1.00 90.06 183 ASP A N 1
ATOM 1423 C CA . ASP A 1 183 ? -18.759 -1.556 8.675 1.00 90.06 183 ASP A CA 1
ATOM 1424 C C . ASP A 1 183 ? -19.648 -0.975 9.773 1.00 90.06 183 ASP A C 1
ATOM 1426 O O . ASP A 1 183 ? -19.317 -1.099 10.951 1.00 90.06 183 ASP A O 1
ATOM 1430 N N . ARG A 1 184 ? -20.804 -0.395 9.429 1.00 93.25 184 ARG A N 1
ATOM 1431 C CA . ARG A 1 184 ? -21.769 0.095 10.422 1.00 93.25 184 ARG A CA 1
ATOM 1432 C C . ARG A 1 184 ? -22.277 -1.037 11.313 1.00 93.25 184 ARG A C 1
ATOM 1434 O O . ARG A 1 184 ? -22.226 -0.897 12.534 1.00 93.25 184 ARG A O 1
ATOM 1441 N N . ASP A 1 185 ? -22.718 -2.147 10.724 1.00 94.00 185 ASP A N 1
ATOM 1442 C CA . ASP A 1 185 ? -23.210 -3.317 11.464 1.00 94.00 185 ASP A CA 1
ATOM 1443 C C . ASP A 1 185 ? -22.110 -3.886 12.375 1.00 94.00 185 ASP A C 1
ATOM 1445 O O . ASP A 1 185 ? -22.344 -4.176 13.553 1.00 94.00 185 ASP A O 1
ATOM 1449 N N . ARG A 1 186 ? -20.877 -3.969 11.860 1.00 93.62 186 ARG A N 1
ATOM 1450 C CA . ARG A 1 186 ? -19.701 -4.388 12.628 1.00 93.62 186 ARG A CA 1
ATOM 1451 C C . ARG A 1 186 ? -19.441 -3.464 13.816 1.00 93.62 186 ARG A C 1
ATOM 1453 O O . ARG A 1 186 ? -19.272 -3.957 14.928 1.00 93.62 186 ARG A O 1
ATOM 1460 N N . ILE A 1 187 ? -19.405 -2.149 13.595 1.00 95.62 187 ILE A N 1
ATOM 1461 C CA . ILE A 1 187 ? -19.145 -1.166 14.652 1.00 95.62 187 ILE A CA 1
ATOM 1462 C C . ILE A 1 187 ? -20.214 -1.261 15.746 1.00 95.62 187 ILE A C 1
ATOM 1464 O O . ILE A 1 187 ? -19.868 -1.284 16.925 1.00 95.62 187 ILE A O 1
ATOM 1468 N N . LEU A 1 188 ? -21.495 -1.338 15.374 1.00 96.81 188 LEU A N 1
ATOM 1469 C CA . LEU A 1 188 ? -22.601 -1.420 16.332 1.00 96.81 188 LEU A CA 1
ATOM 1470 C C . LEU A 1 188 ? -22.520 -2.685 17.190 1.00 96.81 188 LEU A C 1
ATOM 1472 O O . LEU A 1 188 ? -22.633 -2.596 18.413 1.00 96.81 188 LEU A O 1
ATOM 1476 N N . LYS A 1 189 ? -22.250 -3.839 16.569 1.00 96.75 189 LYS A N 1
ATOM 1477 C CA . LYS A 1 189 ? -22.059 -5.102 17.289 1.00 96.75 189 LYS A CA 1
ATOM 1478 C C . LYS A 1 189 ? -20.903 -5.009 18.288 1.00 96.75 189 LYS A C 1
ATOM 1480 O O . LYS A 1 189 ? -21.071 -5.336 19.458 1.00 96.75 189 LYS A O 1
ATOM 1485 N N . THR A 1 190 ? -19.749 -4.507 17.849 1.00 96.38 190 THR A N 1
ATOM 1486 C CA . THR A 1 190 ? -18.569 -4.363 18.714 1.00 96.38 190 THR A CA 1
ATOM 1487 C C . THR A 1 190 ? -18.804 -3.363 19.850 1.00 96.38 190 THR A C 1
ATOM 1489 O O . THR A 1 190 ? -18.379 -3.600 20.977 1.00 96.38 190 THR A O 1
ATOM 1492 N N . LEU A 1 191 ? -19.521 -2.264 19.595 1.00 96.69 191 LEU A N 1
ATOM 1493 C CA . LEU A 1 191 ? -19.906 -1.311 20.638 1.00 96.69 191 LEU A CA 1
ATOM 1494 C C . LEU A 1 191 ? -20.787 -1.957 21.707 1.00 96.69 191 LEU A C 1
ATOM 1496 O O . LEU A 1 191 ? -20.604 -1.659 22.886 1.00 96.69 191 LEU A O 1
ATOM 1500 N N . GLN A 1 192 ? -21.734 -2.810 21.319 1.00 96.38 192 GLN A N 1
ATOM 1501 C CA . GLN A 1 192 ? -22.577 -3.519 22.275 1.00 96.38 192 GLN A CA 1
ATOM 1502 C C . GLN A 1 192 ? -21.735 -4.444 23.166 1.00 96.38 192 GLN A C 1
ATOM 1504 O O . GLN A 1 192 ? -21.754 -4.292 24.387 1.00 96.38 192 GLN A O 1
ATOM 1509 N N . GLU A 1 193 ? -20.931 -5.318 22.554 1.00 95.94 193 GLU A N 1
ATOM 1510 C CA . GLU A 1 193 ? -20.063 -6.276 23.256 1.00 95.94 193 GLU A CA 1
ATOM 1511 C C . GLU A 1 193 ? -19.127 -5.570 24.254 1.00 95.94 193 GLU A C 1
ATOM 1513 O O . GLU A 1 193 ? -19.055 -5.927 25.431 1.00 95.94 193 GLU A O 1
ATOM 1518 N N . TRP A 1 194 ? -18.443 -4.507 23.823 1.00 95.56 194 TRP A N 1
ATOM 1519 C CA . TRP A 1 194 ? -17.472 -3.814 24.674 1.00 95.56 194 TRP A CA 1
ATOM 1520 C C . TRP A 1 194 ? -18.117 -3.015 25.809 1.00 95.56 194 TRP A C 1
ATOM 1522 O O . TRP A 1 194 ? -17.525 -2.891 26.885 1.00 95.56 194 TRP A O 1
ATOM 1532 N N . ASN A 1 195 ? -19.319 -2.470 25.599 1.00 94.12 195 ASN A N 1
ATOM 1533 C CA . ASN A 1 195 ? -20.064 -1.807 26.670 1.00 94.12 195 ASN A CA 1
ATOM 1534 C C . ASN A 1 195 ? -20.540 -2.813 27.725 1.00 94.12 195 ASN A C 1
ATOM 1536 O O . ASN A 1 195 ? -20.428 -2.530 28.918 1.00 94.12 195 ASN A O 1
ATOM 1540 N N . GLU A 1 196 ? -21.014 -3.991 27.313 1.00 93.88 196 GLU A N 1
ATOM 1541 C CA . GLU A 1 196 ? -21.394 -5.070 28.233 1.00 93.88 196 GLU A CA 1
ATOM 1542 C C . GLU A 1 196 ? -20.199 -5.513 29.093 1.00 93.88 196 GLU A C 1
ATOM 1544 O O . GLU A 1 196 ? -20.299 -5.554 30.323 1.00 93.88 196 GLU A O 1
ATOM 1549 N N . GLU A 1 197 ? -19.030 -5.737 28.483 1.00 91.06 197 GLU A N 1
ATOM 1550 C CA . GLU A 1 197 ? -17.801 -6.074 29.214 1.00 91.06 197 GLU A CA 1
ATOM 1551 C C . GLU A 1 197 ? -17.392 -5.003 30.236 1.00 91.06 197 GLU A C 1
ATOM 1553 O O . GLU A 1 197 ? -16.944 -5.322 31.344 1.00 91.06 197 GLU A O 1
ATOM 1558 N N . LEU A 1 198 ? -17.511 -3.725 29.869 1.00 90.06 198 LEU A N 1
ATOM 1559 C CA . LEU A 1 198 ? -17.197 -2.608 30.759 1.00 90.06 198 LEU A CA 1
ATOM 1560 C C . LEU A 1 198 ? -18.165 -2.540 31.937 1.00 90.06 198 LEU A C 1
ATOM 1562 O O . LEU A 1 198 ? -17.712 -2.379 33.070 1.00 90.06 198 LEU A O 1
ATOM 1566 N N . ASN A 1 199 ? -19.462 -2.717 31.690 1.00 90.75 199 ASN A N 1
ATOM 1567 C CA . ASN A 1 199 ? -20.482 -2.706 32.733 1.00 90.75 199 ASN A CA 1
ATOM 1568 C C . ASN A 1 199 ? -20.273 -3.850 33.735 1.00 90.75 199 ASN A C 1
ATOM 1570 O O . ASN A 1 199 ? -20.313 -3.616 34.941 1.00 90.75 199 ASN A O 1
ATOM 1574 N N . ILE A 1 200 ? -19.957 -5.061 33.259 1.00 90.62 200 ILE A N 1
ATOM 1575 C CA . ILE A 1 200 ? -19.662 -6.214 34.127 1.00 90.62 200 ILE A CA 1
ATOM 1576 C C . ILE A 1 200 ? -18.442 -5.944 35.014 1.00 90.62 200 ILE A C 1
ATOM 1578 O O . ILE A 1 200 ? -18.438 -6.306 36.188 1.00 90.62 200 ILE A O 1
ATOM 1582 N N . ARG A 1 201 ? -17.390 -5.317 34.475 1.00 84.38 201 ARG A N 1
ATOM 1583 C CA . ARG A 1 201 ? -16.184 -4.993 35.254 1.00 84.38 201 ARG A CA 1
ATOM 1584 C C . ARG A 1 201 ? -16.445 -3.921 36.301 1.00 84.38 201 ARG A C 1
ATOM 1586 O O . ARG A 1 201 ? -15.957 -4.065 37.413 1.00 84.38 201 ARG A O 1
ATOM 1593 N N . VAL A 1 202 ? -17.202 -2.882 35.949 1.00 85.19 202 VAL A N 1
ATOM 1594 C CA . VAL A 1 202 ? -17.586 -1.818 36.889 1.00 85.19 202 VAL A CA 1
ATOM 1595 C C . VAL A 1 202 ? -18.463 -2.379 38.009 1.00 85.19 202 VAL A C 1
ATOM 1597 O O . VAL A 1 202 ? -18.265 -2.008 39.152 1.00 85.19 202 VAL A O 1
ATOM 1600 N N . ALA A 1 203 ? -19.367 -3.317 37.712 1.00 83.62 203 ALA A N 1
ATOM 1601 C CA . ALA A 1 203 ? -20.213 -3.960 38.721 1.00 83.62 203 ALA A CA 1
ATOM 1602 C C . ALA A 1 203 ? -19.465 -4.929 39.662 1.00 83.62 203 ALA A C 1
ATOM 1604 O O . ALA A 1 203 ? -20.016 -5.331 40.682 1.00 83.62 203 ALA A O 1
ATOM 1605 N N . ARG A 1 204 ? -18.242 -5.354 39.309 1.00 80.56 204 ARG A N 1
ATOM 1606 C CA . ARG A 1 204 ? -17.399 -6.247 40.129 1.00 80.56 204 ARG A CA 1
ATOM 1607 C C . ARG A 1 204 ? -16.396 -5.504 41.019 1.00 80.56 204 ARG A C 1
ATOM 1609 O O . ARG A 1 204 ? -15.723 -6.167 41.805 1.00 80.56 204 ARG A O 1
ATOM 1616 N N . GLN A 1 205 ? -16.244 -4.192 40.843 1.00 70.50 205 GLN A N 1
ATOM 1617 C CA . GLN A 1 205 ? -15.399 -3.329 41.675 1.00 70.50 205 GLN A CA 1
ATOM 1618 C C . GLN A 1 205 ? -16.228 -2.691 42.783 1.00 70.50 205 GLN A C 1
ATOM 1620 O O . GLN A 1 205 ? -15.661 -2.536 43.884 1.00 70.50 205 GLN A O 1
#

Foldseek 3Di:
DDQADPDPPPPCPVVVVVVVVVVVVLVVVLVVCCVVDVLSVVLVVVLCVLLVVLPPPDPDPHNDDPVSCPVNVVSVVVVVVVVVVVVVVVVLVPDDPVVNVVVVVVVVVVVVVVVVVVVVVVVVCVQCVVDQQSVLVVVCVVCVLALVSLQSNLVVCVVVVVNVVSLVSLVCSVVRRPDDPVSVVVSVVVNVVSVVVVVVVVVVD

pLDDT: mean 86.61, std 9.45, range [45.5, 96.81]

Sequence (205 aa):
LCVLYDPPTHGIAGSAAISMIGWVLVGILCWRMHRRNPLVSWAGAVFLLLLFPVLNFFRITTLMNDRYLYLPCICFFAVAAGGLRPLLIVAESHADELIRSLAQLTRLTASALVIGAAMTATAGHLPVWRNSESLWTHAASQVPQLTVVRIQMAYTLHDSGRRREGIRELQKALLQCQPDRLDRDRILKTLQEWNEELNIRVARQ

Radius of gyration: 25.76 Å; chains: 1; bounding box: 63×27×76 Å

Secondary structure (DSSP, 8-state):
---------SS-HHHHHHHHHHHHHHHHHHHHHHTT-HHHHHHHHHHHHHHGGGS-SS--S-S--GGGGTTHHHHHHHHHHHHHHHHHHHHHHTS-HHHHHHHHHHHHHHHHHHHHHHHHHHHHHTTGGGSHHHHHHHHHHH-TT-HHHHHHHHHHHHHTT-HHHHHHHHHHHHHHS---HHHHHHHHHHHHHHHHHHHHHHHT-